Protein AF-V5G9P0-F1 (afdb_monomer_lite)

Foldseek 3Di:
DVALVVVLVVLLVVLVVPPPCSVVQCVDCVSRPDSVVSHVVCVVVCCVVPNPQPCQPSVVVVVVVVQVVVCVVLVANQKDKDFDDPVSRKMKMKGHHPQLLCCLAPPLQQQAEKEWEKDDQDDPQQKIKIWIWGADPVGIGGNIMMIISDLALVRLLVRVVRSCVRNDCSGNNRPQLGHQEYEYAPDPSNVVSCCVRRVNHHYHYD

pLDDT: mean 88.29, std 11.6, range [49.88, 98.19]

Organism: Anoplophora glabripennis (NCBI:txid217634)

Secondary structure (DSSP, 8-state):
--SHHHHHHHHHHHHHHH-S-HHHHHH-TTTS--HHHHHHHHHHHHHHHH----TTHHHHHHHHHHHHHHHHHHTS--EEEEEESTTS-EEEEEE--HHHHHHHHH-THHHHEEEEEE--S--TT--EEEEEEE--TTS-EEEEEEEES--SHHHHHHHHHHHHHHH-TTGGGG-TT--SEEEE-S-HHHHHHHHHH-TTSEEEE-

Sequence (206 aa):
GHTAGTALEMIKCNIQLTCDDYITALADRNRCPSYKYCYDLYMKEFKENYGPIKFDTDAKVFLENKLTLYNAKQKDQCAKMILMGKENDDYVIGICTPIMKRVHKYVEAASEIVFIDSSGTMDRDGSRIFVMLTHSECGALPLGLIITTSECVDAIKSGFNIIKELVGEPIFGGHEEGPAVFMTDDSQSEQKAIGDTWPGSKRMLC

Radius of gyration: 22.63 Å; chains: 1; bounding box: 47×36×62 Å

Structure (mmCIF, N/CA/C/O backbone):
data_AF-V5G9P0-F1
#
_entry.id   AF-V5G9P0-F1
#
loop_
_atom_site.group_PDB
_atom_site.id
_atom_site.type_symbol
_atom_site.label_atom_id
_atom_site.label_alt_id
_atom_site.label_comp_id
_atom_site.label_asym_id
_atom_site.label_entity_id
_atom_site.label_seq_id
_atom_site.pdbx_PDB_ins_code
_atom_site.Cartn_x
_atom_site.Cartn_y
_atom_site.Cartn_z
_atom_site.occupancy
_atom_site.B_iso_or_equiv
_atom_site.auth_seq_id
_atom_site.auth_comp_id
_atom_site.auth_asym_id
_atom_site.auth_atom_id
_atom_site.pdbx_PDB_model_num
ATOM 1 N N . GLY A 1 1 ? 12.380 -6.546 -25.570 1.00 49.88 1 GLY A N 1
ATOM 2 C CA . GLY A 1 1 ? 13.023 -7.382 -24.536 1.00 49.88 1 GLY A CA 1
ATOM 3 C C . GLY A 1 1 ? 13.372 -6.470 -23.394 1.00 49.88 1 GLY A C 1
ATOM 4 O O . GLY A 1 1 ? 13.748 -5.340 -23.670 1.00 49.88 1 GLY A O 1
ATOM 5 N N . HIS A 1 2 ? 13.203 -6.902 -22.149 1.00 67.38 2 HIS A N 1
ATOM 6 C CA . HIS A 1 2 ? 13.456 -6.048 -20.979 1.00 67.38 2 HIS A CA 1
ATOM 7 C C . HIS A 1 2 ? 14.956 -5.874 -20.674 1.00 67.38 2 HIS A C 1
ATOM 9 O O . HIS A 1 2 ? 15.326 -5.093 -19.808 1.00 67.38 2 HIS A O 1
ATOM 15 N N . THR A 1 3 ? 15.826 -6.585 -21.399 1.00 75.25 3 THR A N 1
ATOM 16 C CA . THR A 1 3 ? 17.290 -6.493 -21.327 1.00 75.25 3 THR A CA 1
ATOM 17 C C . THR A 1 3 ? 17.905 -6.648 -22.721 1.00 75.25 3 THR A C 1
ATOM 19 O O . THR A 1 3 ? 17.285 -7.222 -23.621 1.00 75.25 3 THR A O 1
ATOM 22 N N . ALA A 1 4 ? 19.155 -6.211 -22.902 1.00 82.25 4 ALA A N 1
ATOM 23 C CA . ALA A 1 4 ? 19.894 -6.413 -24.154 1.00 82.25 4 ALA A CA 1
ATOM 24 C C . ALA A 1 4 ? 20.009 -7.901 -24.549 1.00 82.25 4 ALA A C 1
ATOM 26 O O . ALA A 1 4 ? 19.909 -8.242 -25.726 1.00 82.25 4 ALA A O 1
ATOM 27 N N . GLY A 1 5 ? 20.156 -8.795 -23.562 1.00 83.75 5 GLY A N 1
ATOM 28 C CA . GLY A 1 5 ? 20.201 -10.243 -23.782 1.00 83.75 5 GLY A CA 1
ATOM 29 C C . GLY A 1 5 ? 18.867 -10.816 -24.262 1.00 83.75 5 GLY A C 1
ATOM 30 O O . GLY A 1 5 ? 18.830 -11.523 -25.262 1.00 83.75 5 GLY A O 1
ATOM 31 N N . THR A 1 6 ? 17.753 -10.452 -23.617 1.00 84.38 6 THR A N 1
ATOM 32 C CA . THR A 1 6 ? 16.416 -10.917 -24.043 1.00 84.38 6 THR A CA 1
ATOM 33 C C . THR A 1 6 ? 16.011 -10.357 -25.406 1.00 84.38 6 THR A C 1
ATOM 35 O O . THR A 1 6 ? 15.320 -11.027 -26.168 1.00 84.38 6 THR A O 1
ATOM 38 N N . ALA A 1 7 ? 16.447 -9.139 -25.742 1.00 83.88 7 ALA A N 1
ATOM 39 C CA . ALA A 1 7 ? 16.268 -8.580 -27.078 1.00 83.88 7 ALA A CA 1
ATOM 40 C C . ALA A 1 7 ? 17.044 -9.380 -28.137 1.00 83.88 7 ALA A C 1
ATOM 42 O O . ALA A 1 7 ? 16.476 -9.712 -29.175 1.00 83.88 7 ALA A O 1
ATOM 43 N N . LEU A 1 8 ? 18.302 -9.740 -27.857 1.00 89.12 8 LEU A N 1
ATOM 44 C CA . LEU A 1 8 ? 19.109 -10.565 -28.757 1.00 89.12 8 LEU A CA 1
ATOM 45 C C . LEU A 1 8 ? 18.506 -11.963 -28.950 1.00 89.12 8 LEU A C 1
ATOM 47 O O . LEU A 1 8 ? 18.424 -12.433 -30.080 1.00 89.12 8 LEU A O 1
ATOM 51 N N . GLU A 1 9 ? 18.047 -12.606 -27.877 1.00 88.94 9 GLU A N 1
ATOM 52 C CA . GLU A 1 9 ? 17.396 -13.918 -27.970 1.00 88.94 9 GLU A CA 1
ATOM 53 C C . GLU A 1 9 ? 16.104 -13.864 -28.792 1.00 88.94 9 GLU A C 1
ATOM 55 O O . GLU A 1 9 ? 15.893 -14.718 -29.645 1.00 88.94 9 GLU A O 1
ATOM 60 N N . MET A 1 10 ? 15.286 -12.815 -28.654 1.00 86.88 10 MET A N 1
ATOM 61 C CA . MET A 1 10 ? 14.118 -12.647 -29.530 1.00 86.88 10 MET A CA 1
ATOM 62 C C . MET A 1 10 ? 14.490 -12.491 -31.006 1.00 86.88 10 MET A C 1
ATOM 64 O O . MET A 1 10 ? 13.790 -13.025 -31.866 1.00 86.88 10 MET A O 1
ATOM 68 N N . ILE A 1 11 ? 15.586 -11.792 -31.316 1.00 87.31 11 ILE A N 1
ATOM 69 C CA . ILE A 1 11 ? 16.077 -11.680 -32.695 1.00 87.31 11 ILE A CA 1
ATOM 70 C C . ILE A 1 11 ? 16.510 -13.057 -33.213 1.00 87.31 11 ILE A C 1
ATOM 72 O O . ILE A 1 11 ? 16.111 -13.439 -34.311 1.00 87.31 11 ILE A O 1
ATOM 76 N N . LYS A 1 12 ? 17.245 -13.841 -32.415 1.00 89.44 12 LYS A N 1
ATOM 77 C CA . LYS A 1 12 ? 17.634 -15.212 -32.784 1.00 89.44 12 LYS A CA 1
ATOM 78 C C . LYS A 1 12 ? 16.424 -16.121 -33.002 1.00 89.44 12 LYS A C 1
ATOM 80 O O . LYS A 1 12 ? 16.395 -16.836 -34.000 1.00 89.44 12 LYS A O 1
ATOM 85 N N . CYS A 1 13 ? 15.419 -16.061 -32.127 1.00 88.94 13 CYS A N 1
ATOM 86 C CA .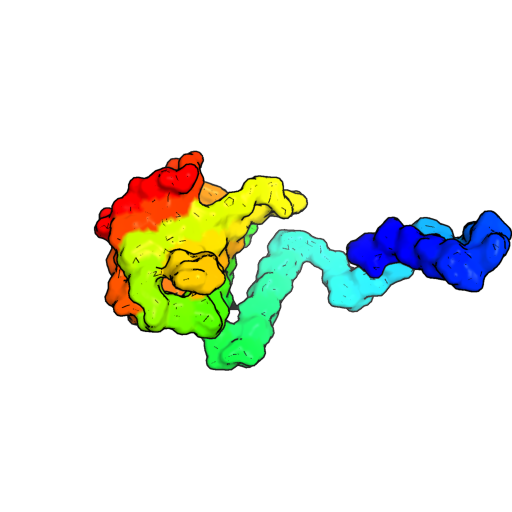 CYS A 1 13 ? 14.171 -16.809 -32.291 1.00 88.94 13 CYS A CA 1
ATOM 87 C C . CYS A 1 13 ? 13.450 -16.427 -33.591 1.00 88.94 13 CYS A C 1
ATOM 89 O O . CYS A 1 13 ? 13.006 -17.301 -34.327 1.00 88.94 13 CYS A O 1
ATOM 91 N N . ASN A 1 14 ? 13.380 -15.134 -33.922 1.00 88.94 14 ASN A N 1
ATOM 92 C CA . ASN A 1 14 ? 12.785 -14.684 -35.183 1.00 88.94 14 ASN A CA 1
ATOM 93 C C . ASN A 1 14 ? 13.565 -15.171 -36.409 1.00 88.94 14 ASN A C 1
ATOM 95 O O . ASN A 1 14 ? 12.952 -15.573 -37.396 1.00 88.94 14 ASN A O 1
ATOM 99 N N . ILE A 1 15 ? 14.899 -15.174 -36.360 1.00 89.31 15 ILE A N 1
ATOM 100 C CA . ILE A 1 15 ? 15.731 -15.707 -37.450 1.00 89.31 15 ILE A CA 1
ATOM 101 C C . ILE A 1 15 ? 15.464 -17.204 -37.639 1.00 89.31 15 ILE A C 1
ATOM 103 O O . ILE A 1 15 ? 15.309 -17.651 -38.770 1.00 89.31 15 ILE A O 1
ATOM 107 N N . GLN A 1 16 ? 15.338 -17.960 -36.546 1.00 89.38 16 GLN A N 1
ATOM 108 C CA . GLN A 1 16 ? 15.021 -19.389 -36.588 1.00 89.38 16 GLN A CA 1
ATOM 109 C C . GLN A 1 16 ? 13.648 -19.681 -37.209 1.00 89.38 16 GLN A C 1
ATOM 111 O O . GLN A 1 16 ? 13.480 -20.702 -37.866 1.00 89.38 16 GLN A O 1
ATOM 116 N N . LEU A 1 17 ? 12.669 -18.795 -37.014 1.00 88.81 17 LEU A N 1
ATOM 117 C CA . LEU A 1 17 ? 11.320 -18.952 -37.567 1.00 88.81 17 LEU A CA 1
ATOM 118 C C . LEU A 1 17 ? 11.204 -18.524 -39.036 1.00 88.81 17 LEU A C 1
ATOM 120 O O . LEU A 1 17 ? 10.264 -18.932 -39.710 1.00 88.81 17 LEU A O 1
ATOM 124 N N . THR A 1 18 ? 12.107 -17.667 -39.519 1.00 86.50 18 THR A N 1
ATOM 125 C CA . THR A 1 18 ? 11.966 -16.995 -40.825 1.00 86.50 18 THR A CA 1
ATOM 126 C C . THR A 1 18 ? 13.037 -17.369 -41.843 1.00 86.50 18 THR A C 1
ATOM 128 O O . THR A 1 18 ? 12.893 -17.025 -43.016 1.00 86.50 18 THR A O 1
ATOM 131 N N . CYS A 1 19 ? 14.112 -18.043 -41.431 1.00 84.19 19 CYS A N 1
ATOM 132 C CA . CYS A 1 19 ? 15.230 -18.370 -42.304 1.00 84.19 19 CYS A CA 1
ATOM 133 C C . CYS A 1 19 ? 15.612 -19.847 -42.180 1.00 84.19 19 CYS A C 1
ATOM 135 O O . CYS A 1 19 ? 15.944 -20.314 -41.093 1.00 84.19 19 CYS A O 1
ATOM 137 N N . ASP A 1 20 ? 15.619 -20.553 -43.313 1.00 80.00 20 ASP A N 1
ATOM 138 C CA . ASP A 1 20 ? 15.984 -21.974 -43.376 1.00 80.00 20 ASP A CA 1
ATOM 139 C C . ASP A 1 20 ? 17.474 -22.208 -43.066 1.00 80.00 20 ASP A C 1
ATOM 141 O O . ASP A 1 20 ? 17.840 -23.227 -42.482 1.00 80.00 20 ASP A O 1
ATOM 145 N N . ASP A 1 21 ? 18.343 -21.247 -43.406 1.00 85.62 21 ASP A N 1
ATOM 146 C CA . ASP A 1 21 ? 19.777 -21.291 -43.096 1.00 85.62 21 ASP A CA 1
ATOM 147 C C . ASP A 1 21 ? 20.110 -20.460 -41.849 1.00 85.62 21 ASP A C 1
ATOM 149 O O . ASP A 1 21 ? 20.691 -19.368 -41.893 1.00 85.62 21 ASP A O 1
ATOM 153 N N . TYR A 1 22 ? 19.695 -21.005 -40.708 1.00 85.25 22 TYR A N 1
ATOM 154 C CA . TYR A 1 22 ? 19.854 -20.388 -39.396 1.00 85.25 22 TYR A CA 1
ATOM 155 C C . TYR A 1 22 ? 21.316 -20.061 -39.058 1.00 85.25 22 TYR A C 1
ATOM 157 O O . TYR A 1 22 ? 21.615 -18.976 -38.560 1.00 85.25 22 TYR A O 1
ATOM 165 N N . ILE A 1 23 ? 22.245 -20.977 -39.348 1.00 85.88 23 ILE A N 1
ATOM 166 C CA . ILE A 1 23 ? 23.651 -20.842 -38.947 1.00 85.88 23 ILE A CA 1
ATOM 167 C C . ILE A 1 23 ? 24.329 -19.706 -39.714 1.00 85.88 23 ILE A C 1
ATOM 169 O O . ILE A 1 23 ? 25.018 -18.882 -39.106 1.00 85.88 23 ILE A O 1
ATOM 173 N N . THR A 1 24 ? 24.091 -19.604 -41.021 1.00 86.62 24 THR A N 1
ATOM 174 C CA . THR A 1 24 ? 24.639 -18.502 -41.821 1.00 86.62 24 THR A CA 1
ATOM 175 C C . THR A 1 24 ? 24.005 -17.166 -41.431 1.00 86.62 24 THR A C 1
ATOM 177 O O . THR A 1 24 ? 24.702 -16.156 -41.321 1.00 86.62 24 THR A O 1
ATOM 180 N N . ALA A 1 25 ? 22.699 -17.148 -41.142 1.00 85.19 25 ALA A N 1
ATOM 181 C CA . ALA A 1 25 ? 21.994 -15.942 -40.713 1.00 85.19 25 ALA A CA 1
ATOM 182 C C . ALA A 1 25 ? 22.444 -15.424 -39.331 1.00 85.19 25 ALA A C 1
ATOM 184 O O . ALA A 1 25 ? 22.424 -14.214 -39.107 1.00 85.19 25 ALA A O 1
ATOM 185 N N . LEU A 1 26 ? 22.898 -16.301 -38.426 1.00 87.38 26 LEU A N 1
ATOM 186 C CA . LEU A 1 26 ? 23.515 -15.899 -37.155 1.00 87.38 26 LEU A CA 1
ATOM 187 C C . LEU A 1 26 ? 24.900 -15.260 -37.329 1.00 87.38 26 LEU A C 1
ATOM 189 O O . LEU A 1 26 ? 25.288 -14.411 -36.525 1.00 87.38 26 LEU A O 1
ATOM 193 N N . ALA A 1 27 ? 25.662 -15.676 -38.343 1.00 85.62 27 ALA A N 1
ATOM 194 C CA . ALA A 1 27 ? 26.994 -15.136 -38.614 1.00 85.62 27 ALA A CA 1
ATOM 195 C C . ALA A 1 27 ? 26.945 -13.753 -39.293 1.00 85.62 27 ALA A C 1
ATOM 197 O O . ALA A 1 27 ? 27.892 -12.969 -39.176 1.00 85.62 27 ALA A O 1
ATOM 198 N N . ASP A 1 28 ? 25.842 -13.437 -39.974 1.00 87.88 28 ASP A N 1
ATOM 199 C CA . ASP A 1 28 ? 25.615 -12.141 -40.606 1.00 87.88 28 ASP A CA 1
ATOM 200 C C . ASP A 1 28 ? 25.189 -11.082 -39.579 1.00 87.88 28 ASP A C 1
ATOM 202 O O . ASP A 1 28 ? 24.070 -11.087 -39.065 1.00 87.88 28 ASP A O 1
ATOM 206 N N . ARG A 1 29 ? 26.068 -10.106 -39.326 1.00 84.50 29 ARG A N 1
ATOM 207 C CA . ARG A 1 29 ? 25.806 -9.020 -38.368 1.00 84.50 29 ARG A CA 1
ATOM 208 C C . ARG A 1 29 ? 24.709 -8.049 -38.786 1.00 84.50 29 ARG A C 1
ATOM 210 O O . ARG A 1 29 ? 24.215 -7.323 -37.925 1.00 84.50 29 ARG A O 1
ATOM 217 N N . ASN A 1 30 ? 24.341 -8.016 -40.063 1.00 85.19 30 ASN A N 1
ATOM 218 C CA . ASN A 1 30 ? 23.208 -7.225 -40.531 1.00 85.19 30 ASN A CA 1
ATOM 219 C C . ASN A 1 30 ? 21.869 -7.874 -40.134 1.00 85.19 30 ASN A C 1
ATOM 221 O O . ASN A 1 30 ? 20.866 -7.184 -39.976 1.00 85.19 30 ASN A O 1
ATOM 225 N N . ARG A 1 31 ? 21.859 -9.201 -39.943 1.00 83.31 31 ARG A N 1
ATOM 226 C CA . ARG A 1 31 ? 20.681 -9.988 -39.550 1.00 83.31 31 ARG A CA 1
ATOM 227 C C . ARG A 1 31 ? 20.651 -10.283 -38.054 1.00 83.31 31 ARG A C 1
ATOM 229 O O . ARG A 1 31 ? 19.636 -10.044 -37.407 1.00 83.31 31 ARG A O 1
ATOM 236 N N . CYS A 1 32 ? 21.762 -10.759 -37.498 1.00 88.94 32 CYS A N 1
ATOM 237 C CA . CYS A 1 32 ? 21.936 -11.005 -36.073 1.00 88.94 32 CYS A CA 1
ATOM 238 C C . CYS A 1 32 ? 22.973 -10.024 -35.494 1.00 88.94 32 CYS A C 1
ATOM 240 O O . CYS A 1 32 ? 24.181 -10.273 -35.578 1.00 88.94 32 CYS A O 1
ATOM 242 N N . PRO A 1 33 ? 22.547 -8.903 -34.884 1.00 89.94 33 PRO A N 1
ATOM 243 C CA . PRO A 1 33 ? 23.472 -7.971 -34.257 1.00 89.94 33 PRO A CA 1
ATOM 244 C C . PRO A 1 33 ? 24.268 -8.649 -33.136 1.00 89.94 33 PRO A C 1
ATOM 246 O O . PRO A 1 33 ? 23.829 -9.609 -32.502 1.00 89.94 33 PRO A O 1
ATOM 249 N N . SER A 1 34 ? 25.465 -8.128 -32.861 1.00 89.44 34 SER A N 1
ATOM 250 C CA . SER A 1 34 ? 26.259 -8.623 -31.737 1.00 89.44 34 SER A CA 1
ATOM 251 C C . SER A 1 34 ? 25.629 -8.211 -30.406 1.00 89.44 34 SER A C 1
ATOM 253 O O . SER A 1 34 ? 24.975 -7.171 -30.309 1.00 89.44 34 SER A O 1
ATOM 255 N N . TYR A 1 35 ? 25.905 -8.971 -29.343 1.00 87.94 35 TYR A N 1
ATOM 256 C CA . TYR A 1 35 ? 25.478 -8.594 -27.994 1.00 87.94 35 TYR A CA 1
ATOM 257 C C . TYR A 1 35 ? 25.919 -7.174 -27.622 1.00 87.94 35 TYR A C 1
ATOM 259 O O . TYR A 1 35 ? 25.132 -6.408 -27.077 1.00 87.94 35 TYR A O 1
ATOM 267 N N . LYS A 1 36 ? 27.155 -6.797 -27.980 1.00 89.12 36 LYS A N 1
ATOM 268 C CA . LYS A 1 36 ? 27.677 -5.449 -27.741 1.00 89.12 36 LYS A CA 1
ATOM 269 C C . LYS A 1 36 ? 26.838 -4.379 -28.439 1.00 89.12 36 LYS A C 1
ATOM 271 O O . LYS A 1 36 ? 26.537 -3.371 -27.820 1.00 89.12 36 LYS A O 1
ATOM 276 N N . TYR A 1 37 ? 26.423 -4.611 -29.684 1.00 88.62 37 TYR A N 1
ATOM 277 C CA . TYR A 1 37 ? 25.558 -3.677 -30.405 1.00 88.62 37 TYR A CA 1
ATOM 278 C C . TYR A 1 37 ? 24.195 -3.526 -29.717 1.00 88.62 37 TYR A C 1
ATOM 280 O O . TYR A 1 37 ? 23.762 -2.406 -29.456 1.00 88.62 37 TYR A O 1
ATOM 288 N N . CYS A 1 38 ? 23.554 -4.641 -29.349 1.00 86.88 38 CYS A N 1
ATOM 289 C CA . CYS A 1 38 ? 22.292 -4.618 -28.604 1.00 86.88 38 CYS A CA 1
ATOM 290 C C . CYS A 1 38 ? 22.434 -3.914 -27.249 1.00 86.88 38 CYS A C 1
ATOM 292 O O . CYS A 1 38 ? 21.543 -3.171 -26.848 1.00 86.88 38 CYS A O 1
ATOM 294 N N . TYR A 1 39 ? 23.547 -4.132 -26.548 1.00 86.69 39 TYR A N 1
ATOM 295 C CA . TYR A 1 39 ? 23.847 -3.494 -25.270 1.00 86.69 39 TYR A CA 1
ATOM 296 C C . TYR A 1 39 ? 24.080 -1.989 -25.415 1.00 86.69 39 TYR A C 1
ATOM 298 O O . TYR A 1 39 ? 23.499 -1.211 -24.665 1.00 86.69 39 TYR A O 1
ATOM 306 N N . ASP A 1 40 ? 24.892 -1.575 -26.386 1.00 88.56 40 ASP A N 1
ATOM 307 C CA . ASP A 1 40 ? 25.212 -0.168 -26.624 1.00 88.56 40 ASP A CA 1
ATOM 308 C C . ASP A 1 40 ? 23.947 0.600 -27.061 1.00 88.56 40 ASP A C 1
ATOM 310 O O . ASP A 1 40 ? 23.697 1.698 -26.562 1.00 88.56 40 ASP A O 1
ATOM 314 N N . LEU A 1 41 ? 23.097 -0.003 -27.905 1.00 85.75 41 LEU A N 1
ATOM 315 C CA . LEU A 1 41 ? 21.798 0.558 -28.293 1.00 85.75 41 LEU A CA 1
ATOM 316 C C . LEU A 1 41 ? 20.828 0.628 -27.109 1.00 85.75 41 LEU A C 1
ATOM 318 O O . LEU A 1 41 ? 20.232 1.675 -26.876 1.00 85.75 41 LEU A O 1
ATOM 322 N N . TYR A 1 42 ? 20.713 -0.450 -26.327 1.00 82.00 42 TYR A N 1
ATOM 323 C CA . TYR A 1 42 ? 19.903 -0.468 -25.108 1.00 82.00 42 TYR A CA 1
ATOM 324 C C . TYR A 1 42 ? 20.341 0.635 -24.145 1.00 82.00 42 TYR A C 1
ATOM 326 O O . TYR A 1 42 ? 19.505 1.371 -23.645 1.00 82.00 42 TYR A O 1
ATOM 334 N N . MET A 1 43 ? 21.645 0.797 -23.914 1.00 80.38 43 MET A N 1
ATOM 335 C CA . MET A 1 43 ? 22.172 1.831 -23.023 1.00 80.38 43 MET A CA 1
ATOM 336 C C . MET A 1 43 ? 21.980 3.240 -23.579 1.00 80.38 43 MET A C 1
ATOM 338 O O . MET A 1 43 ? 21.783 4.165 -22.794 1.00 80.38 43 MET A O 1
ATOM 342 N N . LYS A 1 44 ? 22.032 3.421 -24.902 1.00 84.19 44 LYS A N 1
ATOM 343 C CA . LYS A 1 44 ? 21.722 4.697 -25.550 1.00 84.19 44 LYS A CA 1
ATOM 344 C C . LYS A 1 44 ? 20.253 5.072 -25.331 1.00 84.19 44 LYS A C 1
ATOM 346 O O . LYS A 1 44 ? 19.990 6.108 -24.734 1.00 84.19 44 LYS A O 1
ATOM 351 N N . GLU A 1 45 ? 19.328 4.195 -25.716 1.00 80.31 45 GLU A N 1
ATOM 352 C CA . GLU A 1 45 ? 17.880 4.387 -25.543 1.00 80.31 45 GLU A CA 1
ATOM 353 C C . GLU A 1 45 ? 17.493 4.532 -24.067 1.00 80.31 45 GLU A C 1
ATOM 355 O O . GLU A 1 45 ? 16.675 5.372 -23.699 1.00 80.31 45 GLU A O 1
ATOM 360 N N . PHE A 1 46 ? 18.102 3.735 -23.187 1.00 72.06 46 PHE A N 1
ATOM 361 C CA . PHE A 1 46 ? 17.874 3.812 -21.749 1.00 72.06 46 PHE A CA 1
ATOM 362 C C . PHE A 1 46 ? 18.345 5.156 -21.186 1.00 72.06 46 PHE A C 1
ATOM 364 O O . PHE A 1 46 ? 17.620 5.785 -20.424 1.00 72.06 46 PHE A O 1
ATOM 371 N N . LYS A 1 47 ? 19.524 5.649 -21.586 1.00 69.00 47 LYS A N 1
ATOM 372 C CA . LYS A 1 47 ? 20.007 6.977 -21.177 1.00 69.00 47 LYS A CA 1
ATOM 373 C C . LYS A 1 47 ? 19.156 8.113 -21.740 1.00 69.00 47 LYS A C 1
ATOM 375 O O . LYS A 1 47 ? 18.955 9.090 -21.032 1.00 69.00 47 LYS A O 1
ATOM 380 N N . GLU A 1 48 ? 18.671 8.001 -22.972 1.00 72.06 48 GLU A N 1
ATOM 381 C CA . GLU A 1 48 ? 17.815 9.021 -23.593 1.00 72.06 48 GLU A CA 1
ATOM 382 C C . GLU A 1 48 ? 16.436 9.097 -22.920 1.00 72.06 48 GLU A C 1
ATOM 384 O O . GLU A 1 48 ? 15.939 10.193 -22.675 1.00 72.06 48 GLU A O 1
ATOM 389 N N . ASN A 1 49 ? 15.849 7.952 -22.556 1.00 67.31 49 ASN A N 1
ATOM 390 C CA . ASN A 1 49 ? 14.505 7.894 -21.970 1.00 67.31 49 ASN A CA 1
ATOM 391 C C . ASN A 1 49 ? 14.476 7.985 -20.432 1.00 67.31 49 ASN A C 1
ATOM 393 O O . ASN A 1 49 ? 13.479 8.437 -19.870 1.00 67.31 49 ASN A O 1
ATOM 397 N N . TYR A 1 50 ? 15.535 7.544 -19.746 1.00 61.25 50 TYR A N 1
ATOM 398 C CA . TYR A 1 50 ? 15.577 7.434 -18.279 1.00 61.25 50 TYR A CA 1
ATOM 399 C C . TYR A 1 50 ? 16.763 8.166 -17.628 1.00 61.25 50 TYR A C 1
ATOM 401 O O . TYR A 1 50 ? 16.717 8.422 -16.427 1.00 61.25 50 TYR A O 1
ATOM 409 N N . GLY A 1 51 ? 17.801 8.546 -18.386 1.00 58.97 51 GLY A N 1
ATOM 410 C CA . GLY A 1 51 ? 19.011 9.186 -17.855 1.00 58.97 51 GLY A CA 1
ATOM 411 C C . GLY A 1 51 ? 19.825 8.294 -16.897 1.00 58.97 51 GLY A C 1
ATOM 412 O O . GLY A 1 51 ? 19.417 7.184 -16.550 1.00 58.97 51 GLY A O 1
ATOM 413 N N . PRO A 1 52 ? 21.019 8.732 -16.457 1.00 53.81 52 PRO A N 1
ATOM 414 C CA . PRO A 1 52 ? 21.662 8.149 -15.289 1.00 53.81 52 PRO A CA 1
ATOM 415 C C . PRO A 1 52 ? 20.878 8.588 -14.047 1.00 53.81 52 PRO A C 1
ATOM 417 O O . PRO A 1 52 ? 21.117 9.671 -13.525 1.00 53.81 52 PRO A O 1
ATOM 420 N N . ILE A 1 53 ? 19.934 7.771 -13.582 1.00 50.97 53 ILE A N 1
ATOM 421 C CA . ILE A 1 53 ? 19.282 8.006 -12.289 1.00 50.97 53 ILE A CA 1
ATOM 422 C C . ILE A 1 53 ? 20.377 7.906 -11.219 1.00 50.97 53 ILE A C 1
ATOM 424 O O . ILE A 1 53 ? 20.914 6.817 -10.991 1.00 50.97 53 ILE A O 1
ATOM 428 N N . LYS A 1 54 ? 20.755 9.018 -10.574 1.00 50.09 54 LYS A N 1
ATOM 429 C CA . LYS A 1 54 ? 21.482 8.922 -9.303 1.00 50.09 54 LYS A CA 1
ATOM 430 C C . LYS A 1 54 ? 20.461 8.469 -8.268 1.00 50.09 54 LYS A C 1
ATOM 432 O O . LYS A 1 54 ? 19.552 9.213 -7.916 1.00 50.09 54 LYS A O 1
ATOM 437 N N . PHE A 1 55 ? 20.593 7.217 -7.847 1.00 50.31 55 PHE A N 1
ATOM 438 C CA . PHE A 1 55 ? 19.556 6.485 -7.121 1.00 50.31 55 PHE A CA 1
ATOM 439 C C . PHE A 1 55 ? 19.128 7.089 -5.771 1.00 50.31 55 PHE A C 1
ATOM 441 O O . PHE A 1 55 ? 18.066 6.716 -5.299 1.00 50.31 55 PHE A O 1
ATOM 448 N N . ASP A 1 56 ? 19.854 8.049 -5.186 1.00 56.75 56 ASP A N 1
ATOM 449 C CA . ASP A 1 56 ? 19.433 8.656 -3.912 1.00 56.75 56 ASP A CA 1
ATOM 450 C C . ASP A 1 56 ? 18.436 9.809 -4.072 1.00 56.75 56 ASP A C 1
ATOM 452 O O . ASP A 1 56 ? 17.285 9.721 -3.646 1.00 56.75 56 ASP A O 1
ATOM 456 N N . THR A 1 57 ? 18.853 10.923 -4.674 1.00 61.16 57 THR A N 1
ATOM 457 C CA . THR A 1 57 ? 18.008 12.128 -4.735 1.00 61.16 57 THR A CA 1
ATOM 458 C C . THR A 1 57 ? 17.091 12.120 -5.957 1.00 61.16 57 THR A C 1
ATOM 460 O O . THR A 1 57 ? 15.926 12.504 -5.858 1.00 61.16 57 THR A O 1
ATOM 463 N N . ASP A 1 58 ? 17.575 11.623 -7.100 1.00 69.38 58 ASP A N 1
ATOM 464 C CA . ASP A 1 58 ? 16.810 11.660 -8.350 1.00 69.38 58 ASP A CA 1
ATOM 465 C C . ASP A 1 58 ? 15.690 10.610 -8.358 1.00 69.38 58 ASP A C 1
ATOM 467 O O . ASP A 1 58 ? 14.636 10.842 -8.950 1.00 69.38 58 ASP A O 1
ATOM 471 N N . ALA A 1 59 ? 15.873 9.475 -7.670 1.00 74.75 59 ALA A N 1
ATOM 472 C CA . ALA A 1 59 ? 14.855 8.427 -7.594 1.00 74.75 59 ALA A CA 1
ATOM 473 C C . ALA A 1 59 ? 13.636 8.855 -6.763 1.00 74.75 59 ALA A C 1
ATOM 475 O O . ALA A 1 59 ? 12.504 8.647 -7.197 1.00 74.75 59 ALA A O 1
ATOM 476 N N . LYS A 1 60 ? 13.842 9.511 -5.612 1.00 79.44 60 LYS A N 1
ATOM 477 C CA . LYS A 1 60 ? 12.745 10.015 -4.763 1.00 79.44 60 LYS A CA 1
ATOM 478 C C . LYS A 1 60 ? 11.924 11.070 -5.504 1.00 79.44 60 LYS A C 1
ATOM 480 O O . LYS A 1 60 ? 10.708 10.935 -5.615 1.00 79.44 60 LYS A O 1
ATOM 485 N N . VAL A 1 61 ? 12.594 12.047 -6.121 1.00 83.81 61 VAL A N 1
ATOM 486 C CA . VAL A 1 61 ? 11.944 13.075 -6.955 1.00 83.81 61 VAL A CA 1
ATOM 487 C C . VAL A 1 61 ? 11.209 12.441 -8.139 1.00 83.81 61 VAL A C 1
ATOM 489 O O . VAL A 1 61 ? 10.097 12.842 -8.489 1.00 83.81 61 VAL A O 1
ATOM 492 N N . PHE A 1 62 ? 11.793 11.418 -8.766 1.00 84.88 62 PHE A N 1
ATOM 493 C CA . PHE A 1 62 ? 11.129 10.667 -9.826 1.00 84.88 62 PHE A CA 1
ATOM 494 C C . PHE A 1 62 ? 9.850 9.977 -9.331 1.00 84.88 62 PHE A C 1
ATOM 496 O O . PHE A 1 62 ? 8.814 10.080 -9.994 1.00 84.88 62 PHE A O 1
ATOM 503 N N . LEU A 1 63 ? 9.893 9.315 -8.172 1.00 88.75 63 LEU A N 1
ATOM 504 C CA . LEU A 1 63 ? 8.731 8.663 -7.567 1.00 88.75 63 LEU A CA 1
ATOM 505 C C . LEU A 1 63 ? 7.639 9.681 -7.217 1.00 88.75 63 LEU A C 1
ATOM 507 O O . LEU A 1 63 ? 6.491 9.483 -7.614 1.00 88.75 63 LEU A O 1
ATOM 511 N N . GLU A 1 64 ? 7.976 10.809 -6.591 1.00 90.00 64 GLU A N 1
ATOM 512 C CA . GLU A 1 64 ? 7.022 11.896 -6.302 1.00 90.00 64 GLU A CA 1
ATOM 513 C C . GLU A 1 64 ? 6.331 12.406 -7.568 1.00 90.00 64 GLU A C 1
ATOM 515 O O . GLU A 1 64 ? 5.101 12.541 -7.616 1.00 90.00 64 GLU A O 1
ATOM 520 N N . ASN A 1 65 ? 7.104 12.626 -8.633 1.00 91.12 65 A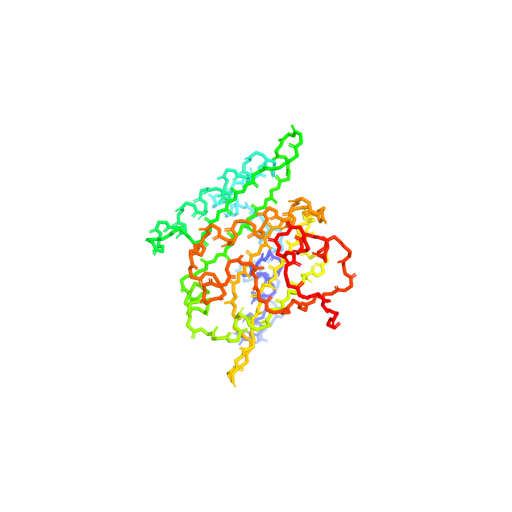SN A N 1
ATOM 521 C CA . ASN A 1 65 ? 6.568 13.041 -9.925 1.00 91.12 65 ASN A CA 1
ATOM 522 C C . ASN A 1 65 ? 5.622 11.982 -10.508 1.00 91.12 65 ASN A C 1
ATOM 524 O O . ASN A 1 65 ? 4.550 12.319 -11.018 1.00 91.12 65 ASN A O 1
ATOM 528 N N . LYS A 1 66 ? 5.967 10.693 -10.410 1.00 92.50 66 LYS A N 1
ATOM 529 C CA . LYS A 1 66 ? 5.095 9.600 -10.870 1.00 92.50 66 LYS A CA 1
ATOM 530 C C . LYS A 1 66 ? 3.798 9.520 -10.076 1.00 92.50 66 LYS A C 1
ATOM 532 O O . LYS A 1 66 ? 2.743 9.361 -10.692 1.00 92.50 66 LYS A O 1
ATOM 537 N N . LEU A 1 67 ? 3.852 9.672 -8.757 1.00 94.56 67 LEU A N 1
ATOM 538 C CA . LEU A 1 67 ? 2.668 9.678 -7.895 1.00 94.56 67 LEU A CA 1
ATOM 539 C C . LEU A 1 67 ? 1.759 10.867 -8.214 1.00 94.56 67 LEU A C 1
ATOM 541 O O . LEU A 1 67 ? 0.548 10.698 -8.350 1.00 94.56 67 LEU A O 1
ATOM 545 N N . THR A 1 68 ? 2.345 12.043 -8.436 1.00 95.12 68 THR A N 1
ATOM 546 C CA . THR A 1 68 ? 1.613 13.253 -8.836 1.00 95.12 68 THR A CA 1
ATOM 547 C C . THR A 1 68 ? 0.890 13.052 -10.166 1.00 95.12 68 THR A C 1
ATOM 549 O O . THR A 1 68 ? -0.313 13.301 -10.269 1.00 95.12 68 THR A O 1
ATOM 552 N N . LEU A 1 69 ? 1.591 12.532 -11.179 1.00 94.94 69 LEU A N 1
ATOM 553 C CA . LEU A 1 69 ? 1.002 12.225 -12.486 1.00 94.94 69 LEU A CA 1
ATOM 554 C C . LEU A 1 69 ? -0.098 11.162 -12.386 1.00 94.94 69 LEU A C 1
ATOM 556 O O . LEU A 1 69 ? -1.127 11.269 -13.056 1.00 94.94 69 LEU A O 1
ATOM 560 N N . TYR A 1 70 ? 0.106 10.139 -11.556 1.00 95.62 70 TYR A N 1
ATOM 561 C CA . TYR A 1 70 ? -0.878 9.088 -11.335 1.00 95.62 70 TYR A CA 1
ATOM 562 C C . TYR A 1 70 ? -2.153 9.635 -10.687 1.00 95.62 70 TYR A C 1
ATOM 564 O O . TYR A 1 70 ? -3.238 9.430 -11.231 1.00 95.62 70 TYR A O 1
ATOM 572 N N . ASN A 1 71 ? -2.035 10.393 -9.595 1.00 96.94 71 ASN A N 1
ATOM 573 C CA . ASN A 1 71 ? -3.176 11.018 -8.922 1.00 96.94 71 ASN A CA 1
ATOM 574 C C . ASN A 1 71 ? -3.929 11.976 -9.857 1.00 96.94 71 ASN A C 1
ATOM 576 O O . ASN A 1 71 ? -5.155 11.920 -9.951 1.00 96.94 71 ASN A O 1
ATOM 580 N N . ALA A 1 72 ? -3.205 12.791 -10.634 1.00 96.50 72 ALA A N 1
ATOM 581 C CA . ALA A 1 72 ? -3.809 13.675 -11.630 1.00 96.50 72 ALA A CA 1
ATOM 582 C C . ALA A 1 72 ? -4.599 12.893 -12.695 1.00 96.50 72 ALA A C 1
ATOM 584 O O . ALA A 1 72 ? -5.712 13.283 -13.055 1.00 96.50 72 ALA A O 1
ATOM 585 N N . LYS A 1 73 ? -4.064 11.757 -13.164 1.00 95.62 73 LYS A N 1
ATOM 586 C CA . LYS A 1 73 ? -4.752 10.871 -14.114 1.00 95.62 73 LYS A CA 1
ATOM 587 C C . LYS A 1 73 ? -6.022 10.257 -13.518 1.00 95.62 73 LYS A C 1
ATOM 589 O O . LYS A 1 73 ? -7.020 10.154 -14.228 1.00 95.62 73 LYS A O 1
ATOM 594 N N . GLN A 1 74 ? -5.989 9.856 -12.247 1.00 93.75 74 GLN A N 1
ATOM 595 C CA . GLN A 1 74 ? -7.155 9.290 -11.557 1.00 93.75 74 GLN A CA 1
ATOM 596 C C . GLN A 1 74 ? -8.186 10.350 -11.143 1.00 93.75 74 GLN A C 1
ATOM 598 O O . GLN A 1 74 ? -9.326 9.992 -10.859 1.00 93.75 74 GLN A O 1
ATOM 603 N N . LYS A 1 75 ? -7.811 11.640 -11.140 1.00 94.69 75 LYS A N 1
ATOM 604 C CA . LYS A 1 75 ? -8.610 12.755 -10.594 1.00 94.69 75 LYS A CA 1
ATOM 605 C C . LYS A 1 75 ? -9.002 12.535 -9.127 1.00 94.69 75 LYS A C 1
ATOM 607 O O . LYS A 1 75 ? -10.056 12.984 -8.690 1.00 94.69 75 LYS A O 1
ATOM 612 N N . ASP A 1 76 ? -8.150 11.825 -8.397 1.00 94.00 76 ASP A N 1
ATOM 613 C CA . ASP A 1 76 ? -8.328 11.452 -6.999 1.00 94.00 76 ASP A CA 1
ATOM 614 C C . ASP A 1 76 ? -6.947 11.186 -6.379 1.00 94.00 76 ASP A C 1
ATOM 616 O O . ASP A 1 76 ? -6.000 10.803 -7.076 1.00 94.00 76 ASP A O 1
ATOM 620 N N . GLN A 1 77 ? -6.820 11.370 -5.070 1.00 95.50 77 GLN A N 1
ATOM 621 C CA . GLN A 1 77 ? -5.614 11.018 -4.334 1.00 95.50 77 GLN A CA 1
ATOM 622 C C . GLN A 1 77 ? -5.624 9.506 -4.091 1.00 95.50 77 GLN A C 1
ATOM 624 O O . GLN A 1 77 ? -6.262 9.005 -3.168 1.00 95.50 77 GLN A O 1
ATOM 629 N N . CYS A 1 78 ? -4.960 8.763 -4.975 1.00 96.81 78 CYS A N 1
ATOM 630 C CA . CYS A 1 78 ? -4.910 7.300 -4.947 1.00 96.81 78 CYS A CA 1
ATOM 631 C C . CYS A 1 78 ? -3.557 6.759 -4.489 1.00 96.81 78 CYS A C 1
ATOM 633 O O . CYS A 1 78 ? -3.419 5.559 -4.273 1.00 96.81 78 CYS A O 1
ATOM 635 N N . ALA A 1 79 ? -2.542 7.608 -4.398 1.00 97.50 79 ALA A N 1
ATOM 636 C CA . ALA A 1 79 ? -1.232 7.223 -3.920 1.00 97.50 79 ALA A CA 1
ATOM 637 C C . ALA A 1 79 ? -0.563 8.386 -3.188 1.00 97.50 79 ALA A C 1
ATOM 639 O O . ALA A 1 79 ? -0.749 9.552 -3.549 1.00 97.50 79 ALA A O 1
ATOM 640 N N . LYS A 1 80 ? 0.220 8.078 -2.160 1.00 97.12 80 LYS A N 1
ATOM 641 C CA . LYS A 1 80 ? 0.956 9.063 -1.364 1.00 97.12 80 LYS A CA 1
ATOM 642 C C . LYS A 1 80 ? 2.263 8.446 -0.893 1.00 97.12 80 LYS A C 1
ATOM 644 O O . LYS A 1 80 ? 2.302 7.257 -0.594 1.00 97.12 80 LYS A O 1
ATOM 649 N N . MET A 1 81 ? 3.307 9.263 -0.823 1.00 95.19 81 MET A N 1
ATOM 650 C CA . MET A 1 81 ? 4.602 8.882 -0.271 1.00 95.19 81 MET A CA 1
ATOM 651 C C . MET A 1 81 ? 4.933 9.745 0.938 1.00 95.19 81 MET A C 1
ATOM 653 O O . MET A 1 81 ? 4.586 10.927 0.975 1.00 95.19 81 MET A O 1
ATOM 657 N N . ILE A 1 82 ? 5.609 9.144 1.908 1.00 93.75 82 ILE A N 1
ATOM 658 C CA . ILE A 1 82 ? 6.216 9.815 3.052 1.00 93.75 82 ILE A CA 1
ATOM 659 C C . ILE A 1 82 ? 7.677 9.377 3.112 1.00 93.75 82 ILE A C 1
ATOM 661 O O . ILE A 1 82 ? 7.981 8.201 2.921 1.00 93.75 82 ILE A O 1
ATOM 665 N N . LEU A 1 83 ? 8.569 10.331 3.363 1.00 90.88 83 LEU A N 1
ATOM 666 C CA . LEU A 1 83 ? 9.987 10.073 3.592 1.00 90.88 83 LEU A CA 1
ATOM 667 C C . LEU A 1 83 ? 10.256 9.903 5.090 1.00 90.88 83 LEU A C 1
ATOM 669 O O . LEU A 1 83 ? 9.599 10.535 5.920 1.00 90.88 83 LEU A O 1
ATOM 673 N N . MET A 1 84 ? 11.201 9.034 5.428 1.00 84.50 84 MET A N 1
ATOM 674 C CA . MET A 1 84 ? 11.486 8.568 6.782 1.00 84.50 84 MET A CA 1
ATOM 675 C C . MET A 1 84 ? 12.999 8.467 7.034 1.00 84.50 84 MET A C 1
ATOM 677 O O . MET A 1 84 ? 13.811 8.417 6.112 1.00 84.50 84 MET A O 1
ATOM 681 N N . GLY A 1 85 ? 13.386 8.394 8.310 1.00 77.81 85 GLY A N 1
ATOM 682 C CA . GLY A 1 85 ? 14.788 8.279 8.726 1.00 77.81 85 GLY A CA 1
ATOM 683 C C . GLY A 1 85 ? 15.488 9.631 8.903 1.00 77.81 85 GLY A C 1
ATOM 684 O O . GLY A 1 85 ? 14.925 10.689 8.637 1.00 77.81 85 GLY A O 1
ATOM 685 N N . LYS A 1 86 ? 16.730 9.608 9.408 1.00 69.69 86 LYS A N 1
ATOM 686 C CA . LYS A 1 86 ? 17.474 10.831 9.780 1.00 69.69 86 LYS A CA 1
ATOM 687 C C . LYS A 1 86 ? 17.809 11.734 8.588 1.00 69.69 86 LYS A C 1
ATOM 689 O O . LYS A 1 86 ? 17.932 12.939 8.778 1.00 69.69 86 LYS A O 1
ATOM 694 N N . GLU A 1 87 ? 17.923 11.156 7.394 1.00 72.12 87 GLU A N 1
ATOM 695 C CA . GLU A 1 87 ? 18.250 11.863 6.147 1.00 72.12 87 GLU A CA 1
ATOM 696 C C . GLU A 1 87 ? 17.164 11.695 5.069 1.00 72.12 87 GLU A C 1
ATOM 698 O O . GLU A 1 87 ? 17.393 12.001 3.903 1.00 72.12 87 GLU A O 1
ATOM 703 N N . ASN A 1 88 ? 15.952 11.258 5.448 1.00 71.69 88 ASN A N 1
ATOM 704 C CA . ASN A 1 88 ? 14.874 10.939 4.501 1.00 71.69 88 ASN A CA 1
ATOM 705 C C . ASN A 1 88 ? 15.265 9.850 3.483 1.00 71.69 88 ASN A C 1
ATOM 707 O O . ASN A 1 88 ? 14.814 9.881 2.337 1.00 71.69 88 ASN A O 1
ATOM 711 N N . ASP A 1 89 ? 16.141 8.927 3.883 1.00 79.12 89 ASP A N 1
ATOM 712 C CA . ASP A 1 89 ? 16.632 7.822 3.052 1.00 79.12 89 ASP A CA 1
ATOM 713 C C . ASP A 1 89 ? 15.616 6.715 2.869 1.00 79.12 89 ASP A C 1
ATOM 715 O O . ASP A 1 89 ? 15.514 6.153 1.779 1.00 79.12 89 ASP A O 1
ATOM 719 N N . ASP A 1 90 ? 14.805 6.489 3.895 1.00 85.31 90 ASP A N 1
ATOM 720 C CA . ASP A 1 90 ? 13.704 5.559 3.808 1.00 85.31 90 ASP A CA 1
ATOM 721 C C . ASP A 1 90 ? 12.463 6.239 3.253 1.00 85.31 90 ASP A C 1
ATOM 723 O O . ASP A 1 90 ? 12.236 7.440 3.431 1.00 85.31 90 ASP A O 1
ATOM 727 N N . TYR A 1 91 ? 11.612 5.457 2.609 1.00 90.12 91 TYR A N 1
ATOM 728 C CA . TYR A 1 91 ? 10.315 5.939 2.173 1.00 90.12 91 TYR A CA 1
ATOM 729 C C . TYR A 1 91 ? 9.242 4.882 2.347 1.00 90.12 91 TYR A C 1
ATOM 731 O O . TYR A 1 91 ? 9.501 3.679 2.335 1.00 90.12 91 TYR A O 1
ATOM 739 N N . VAL A 1 92 ? 8.012 5.367 2.479 1.00 94.25 92 VAL A N 1
ATOM 740 C CA . VAL A 1 92 ? 6.805 4.553 2.509 1.00 94.25 92 VAL A CA 1
ATOM 741 C C . VAL A 1 92 ? 5.815 5.133 1.513 1.00 94.25 92 VAL A C 1
ATOM 743 O O . VAL A 1 92 ? 5.450 6.305 1.599 1.00 94.25 92 VAL A O 1
ATOM 746 N N . ILE A 1 93 ? 5.376 4.315 0.566 1.00 95.81 93 ILE A N 1
ATOM 747 C CA . ILE A 1 93 ? 4.364 4.655 -0.430 1.00 95.81 93 ILE A CA 1
ATOM 748 C C . ILE A 1 93 ? 3.122 3.832 -0.125 1.00 95.81 93 ILE A C 1
ATOM 750 O O . ILE A 1 93 ? 3.181 2.608 -0.134 1.00 95.81 93 ILE A O 1
ATOM 754 N N . GLY A 1 94 ? 1.990 4.488 0.100 1.00 97.38 94 GLY A N 1
ATOM 755 C CA . GLY A 1 94 ? 0.687 3.832 0.126 1.00 97.38 94 GLY A CA 1
ATOM 756 C C . GLY A 1 94 ? -0.061 4.083 -1.176 1.00 97.38 94 GLY A C 1
ATOM 757 O O . GLY A 1 94 ? -0.040 5.193 -1.715 1.00 97.38 94 GLY A O 1
ATOM 758 N N . ILE A 1 95 ? -0.725 3.051 -1.684 1.00 98.12 95 ILE A N 1
ATOM 759 C CA . ILE A 1 95 ? -1.534 3.080 -2.899 1.00 98.12 95 ILE A CA 1
ATOM 760 C C . ILE A 1 95 ? -2.906 2.492 -2.570 1.00 98.12 95 ILE A C 1
ATOM 762 O O . ILE A 1 95 ? -3.027 1.334 -2.175 1.00 98.12 95 ILE A O 1
ATOM 766 N N . CYS A 1 96 ? -3.950 3.283 -2.794 1.00 98.19 96 CYS A N 1
ATOM 767 C CA . CYS A 1 96 ? -5.340 2.863 -2.740 1.00 98.19 96 CYS A CA 1
ATOM 768 C C . CYS A 1 96 ? -6.071 3.386 -3.983 1.00 98.19 96 CYS A C 1
ATOM 770 O O . CYS A 1 96 ? -6.425 4.559 -4.101 1.00 98.19 96 CYS A O 1
ATOM 772 N N . THR A 1 97 ? -6.248 2.502 -4.959 1.00 97.25 97 THR A N 1
ATOM 773 C CA . THR A 1 97 ? -6.903 2.815 -6.234 1.00 97.25 97 THR A CA 1
ATOM 774 C C . THR A 1 97 ? -8.418 3.010 -6.069 1.00 97.25 97 THR A C 1
ATOM 776 O O . THR A 1 97 ? -8.995 2.546 -5.084 1.00 97.25 97 THR A O 1
ATOM 779 N N . PRO A 1 98 ? -9.127 3.588 -7.060 1.00 97.12 98 PRO A N 1
ATOM 780 C CA . PRO A 1 98 ? -10.580 3.746 -6.971 1.00 97.12 98 PRO A CA 1
ATOM 781 C C . PRO A 1 98 ? -11.335 2.418 -6.807 1.00 97.12 98 PRO A C 1
ATOM 783 O O . PRO A 1 98 ? -12.418 2.386 -6.225 1.00 97.12 98 PRO A O 1
ATOM 786 N N . ILE A 1 99 ? -10.791 1.299 -7.308 1.00 96.50 99 ILE A N 1
ATOM 787 C CA . ILE A 1 99 ? -11.393 -0.016 -7.061 1.00 96.50 99 ILE A CA 1
ATOM 788 C C . ILE A 1 99 ? -11.207 -0.451 -5.606 1.00 96.50 99 ILE A C 1
ATOM 790 O O . ILE A 1 99 ? -12.189 -0.849 -4.997 1.00 96.50 99 ILE A O 1
ATOM 794 N N . MET A 1 100 ? -10.022 -0.262 -5.022 1.00 98.00 100 MET A N 1
ATOM 795 C CA . MET A 1 100 ? -9.745 -0.580 -3.615 1.00 98.00 100 MET A CA 1
ATOM 796 C C . MET A 1 100 ? -10.620 0.238 -2.653 1.00 98.00 100 MET A C 1
ATOM 798 O O . MET A 1 100 ? -11.247 -0.323 -1.757 1.00 98.00 100 MET A O 1
ATOM 802 N N . LYS A 1 101 ? -10.775 1.549 -2.897 1.00 97.88 101 LYS A N 1
ATOM 803 C CA . LYS A 1 101 ? -11.681 2.411 -2.111 1.00 97.88 101 LYS A CA 1
ATOM 804 C C . LYS A 1 101 ? -13.134 1.925 -2.158 1.00 97.88 101 LYS A C 1
ATOM 806 O O . LYS A 1 101 ? -13.843 1.969 -1.156 1.00 97.88 101 LYS A O 1
ATOM 811 N N . ARG A 1 102 ? -13.591 1.435 -3.319 1.00 97.50 102 ARG A N 1
ATOM 812 C CA . ARG A 1 102 ? -14.931 0.837 -3.456 1.00 97.50 102 ARG A CA 1
ATOM 813 C C . ARG A 1 102 ? -15.054 -0.482 -2.701 1.00 97.50 102 ARG A C 1
ATOM 815 O O . ARG A 1 102 ? -16.112 -0.711 -2.130 1.00 97.50 102 ARG A O 1
ATOM 822 N N . VAL A 1 103 ? -14.011 -1.313 -2.680 1.00 98.06 103 VAL A N 1
ATOM 823 C CA . VAL A 1 103 ? -14.008 -2.552 -1.885 1.00 98.06 103 VAL A CA 1
ATOM 824 C C . VAL A 1 103 ? -14.169 -2.208 -0.408 1.00 98.06 103 VAL A C 1
ATOM 826 O O . VAL A 1 103 ? -15.108 -2.699 0.203 1.00 98.06 103 VAL A O 1
ATOM 829 N N . HIS A 1 104 ? -13.370 -1.278 0.131 1.00 98.12 104 HIS A N 1
ATOM 830 C CA . HIS A 1 104 ? -13.550 -0.809 1.510 1.00 98.12 104 HIS A CA 1
ATOM 831 C C . HIS A 1 104 ? -14.981 -0.347 1.797 1.00 98.12 104 HIS A C 1
ATOM 833 O O . HIS A 1 104 ? -15.525 -0.684 2.838 1.00 98.12 104 HIS A O 1
ATOM 839 N N . LYS A 1 105 ? -15.591 0.410 0.880 1.00 97.75 105 LYS A N 1
ATOM 840 C CA . LYS A 1 105 ? -16.915 1.001 1.098 1.00 97.75 105 LYS A CA 1
ATOM 841 C C . LYS A 1 105 ? -18.076 0.006 0.998 1.00 97.75 105 LYS A C 1
ATOM 843 O O . LYS A 1 105 ? -19.073 0.186 1.687 1.00 97.75 105 LYS A O 1
ATOM 848 N N . TYR A 1 106 ? -18.004 -0.953 0.077 1.00 97.12 106 TYR A N 1
ATOM 849 C CA . TYR A 1 106 ? -19.171 -1.748 -0.328 1.00 97.12 106 TYR A CA 1
ATOM 850 C C . TYR A 1 106 ? -19.059 -3.239 -0.014 1.00 97.12 106 TYR A C 1
ATOM 852 O O . TYR A 1 106 ? -20.070 -3.932 -0.088 1.00 97.12 106 TYR A O 1
ATOM 860 N N . VAL A 1 107 ? -17.867 -3.745 0.301 1.00 97.00 107 VAL A N 1
ATOM 861 C CA . VAL A 1 107 ? -17.660 -5.162 0.608 1.00 97.00 107 VAL A CA 1
ATOM 862 C C . VAL A 1 107 ? -17.613 -5.328 2.120 1.00 97.00 107 VAL A C 1
ATOM 864 O O . VAL A 1 107 ? -16.635 -4.945 2.755 1.00 97.00 107 VAL A O 1
ATOM 867 N N . GLU A 1 108 ? -18.669 -5.913 2.683 1.00 95.44 108 GLU A N 1
ATOM 868 C CA . GLU A 1 108 ? -18.808 -6.141 4.129 1.00 95.44 108 GLU A CA 1
ATOM 869 C C . GLU A 1 108 ? -17.655 -6.977 4.692 1.00 95.44 108 GLU A C 1
ATOM 871 O O . GLU A 1 108 ? -17.106 -6.637 5.731 1.00 95.44 108 GLU A O 1
ATOM 876 N N . ALA A 1 109 ? -17.171 -7.970 3.941 1.00 97.06 109 ALA A N 1
ATOM 877 C CA . ALA A 1 109 ? -16.018 -8.776 4.336 1.00 97.06 109 ALA A CA 1
ATOM 878 C C . ALA A 1 109 ? -14.762 -7.946 4.683 1.00 97.06 109 ALA A C 1
ATOM 880 O O . ALA A 1 109 ? -13.938 -8.396 5.481 1.00 97.06 109 ALA A O 1
ATOM 881 N N . ALA A 1 110 ? -14.621 -6.722 4.151 1.00 97.12 110 ALA A N 1
ATOM 882 C CA . ALA A 1 110 ? -13.518 -5.824 4.490 1.00 97.12 110 ALA A CA 1
ATOM 883 C C . ALA A 1 110 ? -13.542 -5.357 5.958 1.00 97.12 110 ALA A C 1
ATOM 885 O O . ALA A 1 110 ? -12.494 -4.961 6.463 1.00 97.12 110 ALA A O 1
ATOM 886 N N . SER A 1 111 ? -14.696 -5.380 6.636 1.00 97.19 111 SER A N 1
ATOM 887 C CA . SER A 1 111 ? -14.825 -5.096 8.075 1.00 97.19 111 SER A CA 1
ATOM 888 C C . SER A 1 111 ? -14.733 -6.354 8.944 1.00 97.19 111 SER A C 1
ATOM 890 O O . SER A 1 111 ? -14.549 -6.267 10.157 1.00 97.19 111 SER A O 1
ATOM 892 N N . GLU A 1 112 ? -14.807 -7.540 8.346 1.00 96.81 112 GLU A N 1
ATOM 893 C CA . GLU A 1 112 ? -14.718 -8.807 9.066 1.00 96.81 112 GLU A CA 1
ATOM 894 C C . GLU A 1 112 ? -13.281 -9.320 9.094 1.00 96.81 112 GLU A C 1
ATOM 896 O O . GLU A 1 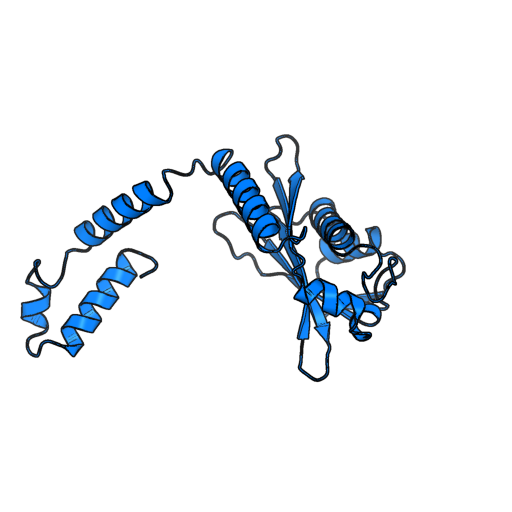112 ? -12.727 -9.588 10.164 1.00 96.81 112 GLU A O 1
ATOM 901 N N . ILE A 1 113 ? -12.669 -9.444 7.914 1.00 96.88 113 ILE A N 1
ATOM 902 C CA . ILE A 1 113 ? -11.374 -10.093 7.753 1.00 96.88 113 ILE A CA 1
ATOM 903 C C . ILE A 1 113 ? -10.529 -9.430 6.672 1.00 96.88 113 ILE A C 1
ATOM 905 O O . ILE A 1 113 ? -10.951 -9.230 5.527 1.00 96.88 113 ILE A O 1
ATOM 909 N N . VAL A 1 114 ? -9.292 -9.124 7.046 1.00 97.81 114 VAL A N 1
ATOM 910 C CA . VAL A 1 114 ? -8.283 -8.572 6.147 1.00 97.81 114 VAL A CA 1
ATOM 911 C C . VAL A 1 114 ? -7.033 -9.425 6.217 1.00 97.81 114 VAL A C 1
ATOM 913 O O . VAL A 1 114 ? -6.492 -9.665 7.290 1.00 97.81 114 VAL A O 1
ATOM 916 N N . PHE A 1 115 ? -6.566 -9.862 5.060 1.00 97.00 115 PHE A N 1
ATOM 917 C CA . PHE A 1 115 ? -5.296 -10.544 4.889 1.00 97.00 115 PHE A CA 1
ATOM 918 C C . PHE A 1 115 ? -4.239 -9.509 4.536 1.00 97.00 115 PHE A C 1
ATOM 920 O O . PHE A 1 115 ? -4.479 -8.639 3.693 1.00 97.00 115 PHE A O 1
ATOM 927 N N . ILE A 1 116 ? -3.084 -9.604 5.172 1.00 95.19 116 ILE A N 1
ATOM 928 C CA . ILE A 1 116 ? -1.906 -8.835 4.808 1.00 95.19 116 ILE A CA 1
ATOM 929 C C . ILE A 1 116 ? -0.853 -9.848 4.396 1.00 95.19 116 ILE A C 1
ATOM 931 O O . ILE A 1 116 ? -0.424 -10.677 5.191 1.00 95.19 116 ILE A O 1
ATOM 935 N N . ASP A 1 117 ? -0.511 -9.793 3.116 1.00 90.75 117 ASP A N 1
ATOM 936 C CA . ASP A 1 117 ? 0.565 -10.585 2.545 1.00 90.75 117 ASP A CA 1
ATOM 937 C C . ASP A 1 117 ? 1.763 -9.672 2.318 1.00 90.75 117 ASP A C 1
ATOM 939 O O . ASP A 1 117 ? 1.620 -8.531 1.855 1.00 90.75 117 ASP A O 1
ATOM 943 N N . SER A 1 118 ? 2.945 -10.165 2.655 1.00 86.81 118 SER A N 1
ATOM 944 C CA . SER A 1 118 ? 4.184 -9.429 2.493 1.00 86.81 118 SER A CA 1
ATOM 945 C C . SER A 1 118 ? 5.047 -10.143 1.462 1.00 86.81 118 SER A C 1
ATOM 947 O O . SER A 1 118 ? 5.354 -11.327 1.584 1.00 86.81 118 SER A O 1
ATOM 949 N N . SER A 1 119 ? 5.486 -9.428 0.429 1.00 77.62 119 SER A N 1
ATOM 950 C CA . SER A 1 119 ? 6.439 -10.007 -0.512 1.00 77.62 119 SER A CA 1
ATOM 951 C C . SER A 1 119 ? 7.714 -10.395 0.244 1.00 77.62 119 SER A C 1
ATOM 953 O O . SER A 1 119 ? 8.224 -9.602 1.037 1.00 77.62 119 SER A O 1
ATOM 955 N N . GLY A 1 120 ? 8.278 -11.575 -0.035 1.00 65.56 120 GLY A N 1
ATOM 956 C CA . GLY A 1 120 ? 9.649 -11.891 0.383 1.00 65.56 120 GLY A CA 1
ATOM 957 C C . GLY A 1 120 ? 10.651 -10.848 -0.140 1.00 65.56 120 GLY A C 1
ATOM 958 O O . GLY A 1 120 ? 10.295 -9.996 -0.949 1.00 65.56 120 GLY A O 1
ATOM 959 N N . THR A 1 121 ? 11.909 -10.890 0.305 1.00 55.22 121 THR A N 1
ATOM 960 C CA . THR A 1 121 ? 12.956 -9.939 -0.119 1.00 55.22 121 THR A CA 1
ATOM 961 C C . THR A 1 121 ? 13.100 -9.960 -1.649 1.00 55.22 121 THR A C 1
ATOM 963 O O . THR A 1 121 ? 13.681 -10.896 -2.197 1.00 55.22 121 THR A O 1
ATOM 966 N N . MET A 1 122 ? 12.518 -8.992 -2.362 1.00 54.53 122 MET A N 1
ATOM 967 C CA . MET A 1 122 ? 12.282 -9.113 -3.811 1.00 54.53 122 MET A CA 1
ATOM 968 C C . MET A 1 122 ? 12.790 -7.922 -4.623 1.00 54.53 122 MET A C 1
ATOM 970 O O . MET A 1 122 ? 12.353 -7.729 -5.750 1.00 54.53 122 MET A O 1
ATOM 974 N N . ASP A 1 123 ? 13.782 -7.172 -4.139 1.00 55.16 123 ASP A N 1
ATOM 975 C CA . ASP A 1 123 ? 14.298 -6.027 -4.889 1.00 55.16 123 ASP A CA 1
ATOM 976 C C . ASP A 1 123 ? 15.809 -5.862 -4.709 1.00 55.16 123 ASP A C 1
ATOM 978 O O . ASP A 1 123 ? 16.374 -6.112 -3.644 1.00 55.16 123 ASP A O 1
ATOM 982 N N . ARG A 1 124 ? 16.469 -5.369 -5.762 1.00 53.38 124 ARG A N 1
ATOM 983 C CA . ARG A 1 124 ? 17.891 -4.983 -5.759 1.00 53.38 124 ARG A CA 1
ATOM 984 C C . ARG A 1 124 ? 18.193 -3.848 -4.760 1.00 53.38 124 ARG A C 1
ATOM 986 O O . ARG A 1 124 ? 19.348 -3.684 -4.378 1.00 53.38 124 ARG A O 1
ATOM 993 N N . ASP A 1 125 ? 17.143 -3.147 -4.328 1.00 60.56 125 ASP A N 1
ATOM 994 C CA . ASP A 1 125 ? 17.171 -1.969 -3.457 1.00 60.56 125 ASP A CA 1
ATOM 995 C C . ASP A 1 125 ? 16.550 -2.236 -2.066 1.00 60.56 125 ASP A C 1
ATOM 997 O O . ASP A 1 125 ? 16.329 -1.302 -1.302 1.00 60.56 125 ASP A O 1
ATOM 1001 N N . GLY A 1 126 ? 16.235 -3.496 -1.725 1.00 69.19 126 GLY A N 1
ATOM 1002 C CA . GLY A 1 126 ? 15.728 -3.863 -0.392 1.00 69.19 126 GLY A CA 1
ATOM 1003 C C . GLY A 1 126 ? 14.308 -3.377 -0.070 1.00 69.19 126 GLY A C 1
ATOM 1004 O O . GLY A 1 126 ? 13.931 -3.332 1.096 1.00 69.19 126 GLY A O 1
ATOM 1005 N N . SER A 1 127 ? 13.522 -3.009 -1.086 1.00 81.31 127 SER A N 1
ATOM 1006 C CA . SER A 1 127 ? 12.113 -2.649 -0.910 1.00 81.31 127 SER A CA 1
ATOM 1007 C C . SER A 1 127 ? 11.249 -3.875 -0.608 1.00 81.31 127 SER A C 1
ATOM 1009 O O . SER A 1 127 ? 11.563 -4.998 -1.005 1.00 81.31 127 SER A O 1
ATOM 1011 N N . ARG A 1 128 ? 10.148 -3.648 0.107 1.00 86.88 128 ARG A N 1
ATOM 1012 C CA . ARG A 1 128 ? 9.141 -4.651 0.440 1.00 86.88 128 ARG A CA 1
ATOM 1013 C C . ARG A 1 128 ? 7.754 -4.133 0.125 1.00 86.88 128 ARG A C 1
ATOM 1015 O O . ARG A 1 128 ? 7.459 -2.951 0.318 1.00 86.88 128 ARG A O 1
ATOM 1022 N N . ILE A 1 129 ? 6.907 -5.039 -0.342 1.00 91.75 129 ILE A N 1
ATOM 1023 C CA . ILE A 1 129 ? 5.526 -4.756 -0.695 1.00 91.75 129 ILE A CA 1
ATOM 1024 C C . ILE A 1 129 ? 4.617 -5.484 0.290 1.00 91.75 129 ILE A C 1
ATOM 1026 O O . ILE A 1 129 ? 4.735 -6.693 0.462 1.00 91.75 129 ILE A O 1
ATOM 1030 N N . PHE A 1 130 ? 3.693 -4.754 0.903 1.00 94.19 130 PHE A N 1
ATOM 1031 C CA . PHE A 1 130 ? 2.586 -5.313 1.669 1.00 94.19 130 PHE A CA 1
ATOM 1032 C C . PHE A 1 130 ? 1.300 -5.127 0.875 1.00 94.19 130 PHE A C 1
ATOM 1034 O O . PHE A 1 130 ? 0.977 -4.016 0.439 1.00 94.19 130 PHE A O 1
ATOM 1041 N N . VAL A 1 131 ? 0.563 -6.211 0.685 1.00 95.38 131 V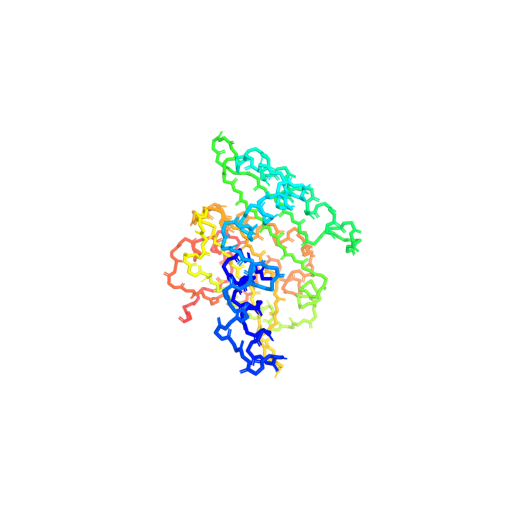AL A N 1
ATOM 1042 C CA . VAL A 1 131 ? -0.706 -6.232 -0.034 1.00 95.38 131 VAL A CA 1
ATOM 1043 C C . VAL A 1 131 ? -1.813 -6.522 0.966 1.00 95.38 131 VAL A C 1
ATOM 1045 O O . VAL A 1 131 ? -1.803 -7.550 1.632 1.00 95.38 131 VAL A O 1
ATOM 1048 N N . MET A 1 132 ? -2.782 -5.614 1.059 1.00 97.44 132 MET A N 1
ATOM 1049 C CA . MET A 1 132 ? -3.970 -5.794 1.888 1.00 97.44 132 MET A CA 1
ATOM 1050 C C . MET A 1 132 ? -5.109 -6.331 1.026 1.00 97.44 132 MET A C 1
ATOM 1052 O O . MET A 1 132 ? -5.459 -5.722 0.008 1.00 97.44 132 MET A O 1
ATOM 1056 N N . LEU A 1 133 ? -5.710 -7.440 1.442 1.00 97.38 133 LEU A N 1
ATOM 1057 C CA . LEU A 1 133 ? -6.766 -8.142 0.720 1.00 97.38 133 LEU A CA 1
ATOM 1058 C C . LEU A 1 133 ? -7.933 -8.467 1.657 1.00 97.38 133 LEU A C 1
ATOM 1060 O O . LEU A 1 133 ? -7.750 -8.654 2.853 1.00 97.38 133 LEU A O 1
ATOM 1064 N N . THR A 1 134 ? -9.134 -8.603 1.113 1.00 97.56 134 THR A N 1
ATOM 1065 C CA . THR A 1 134 ? -10.268 -9.241 1.795 1.00 97.56 134 THR A CA 1
ATOM 1066 C C . THR A 1 134 ? -10.850 -10.340 0.918 1.00 97.56 134 THR A C 1
ATOM 1068 O O . THR A 1 134 ? -10.545 -10.416 -0.275 1.00 97.56 134 THR A O 1
ATOM 1071 N N . HIS A 1 135 ? -11.664 -11.215 1.495 1.00 95.25 135 HIS A N 1
ATOM 1072 C CA . HIS A 1 135 ? -12.318 -12.279 0.745 1.00 95.25 135 HIS A CA 1
ATOM 1073 C C . HIS A 1 135 ? -13.618 -11.788 0.089 1.00 95.25 135 HIS A C 1
ATOM 1075 O O . HIS A 1 135 ? -14.231 -10.814 0.515 1.00 95.25 135 HIS A O 1
ATOM 1081 N N . SER A 1 136 ? -14.036 -12.477 -0.967 1.00 94.44 136 SER A N 1
ATOM 1082 C CA . SER A 1 136 ? -15.359 -12.360 -1.583 1.00 94.44 136 SER A CA 1
ATOM 1083 C C . SER A 1 136 ? -15.714 -13.686 -2.253 1.00 94.44 136 SER A C 1
ATOM 1085 O O . SER A 1 136 ? -14.843 -14.548 -2.422 1.00 94.44 136 SER A O 1
ATOM 1087 N N . GLU A 1 137 ? -16.954 -13.850 -2.709 1.00 90.69 137 GLU A N 1
ATOM 1088 C CA . GLU A 1 137 ? -17.372 -15.050 -3.448 1.00 90.69 137 GLU A CA 1
ATOM 1089 C C . GLU A 1 137 ? -16.624 -15.210 -4.782 1.00 90.69 137 GLU A C 1
ATOM 1091 O O . GLU A 1 137 ? -16.521 -16.312 -5.319 1.00 90.69 137 GLU A O 1
ATOM 1096 N N . CYS A 1 138 ? -16.059 -14.118 -5.301 1.00 88.19 138 CYS A N 1
ATOM 1097 C CA . CYS A 1 138 ? -15.257 -14.087 -6.522 1.00 88.19 138 CYS A CA 1
ATOM 1098 C C . CYS A 1 138 ? -13.745 -14.242 -6.261 1.00 88.19 138 CYS A C 1
ATOM 1100 O O . CYS A 1 138 ? -12.951 -14.102 -7.192 1.00 88.19 138 CYS A O 1
ATOM 1102 N N . GLY A 1 139 ? -13.336 -14.511 -5.017 1.00 92.06 139 GLY A N 1
ATOM 1103 C CA . GLY A 1 139 ? -11.936 -14.593 -4.596 1.00 92.06 139 GLY A CA 1
ATOM 1104 C C . GLY A 1 139 ? -11.454 -13.347 -3.849 1.00 92.06 139 GLY A C 1
ATOM 1105 O O . GLY A 1 139 ? -12.251 -12.559 -3.343 1.00 92.06 139 GLY A O 1
ATOM 1106 N N . ALA A 1 140 ? -10.134 -13.184 -3.741 1.00 94.00 140 ALA A N 1
ATOM 1107 C CA . ALA A 1 140 ? -9.538 -12.087 -2.984 1.00 94.00 140 ALA A CA 1
ATOM 1108 C C . ALA A 1 140 ? -9.700 -10.736 -3.702 1.00 94.00 140 ALA A C 1
ATOM 1110 O O . ALA A 1 140 ? -9.379 -10.601 -4.885 1.00 94.00 140 ALA A O 1
ATOM 1111 N N . LEU A 1 141 ? -10.165 -9.723 -2.972 1.00 97.31 141 LEU A N 1
ATOM 1112 C CA . LEU A 1 141 ? -10.313 -8.349 -3.443 1.00 97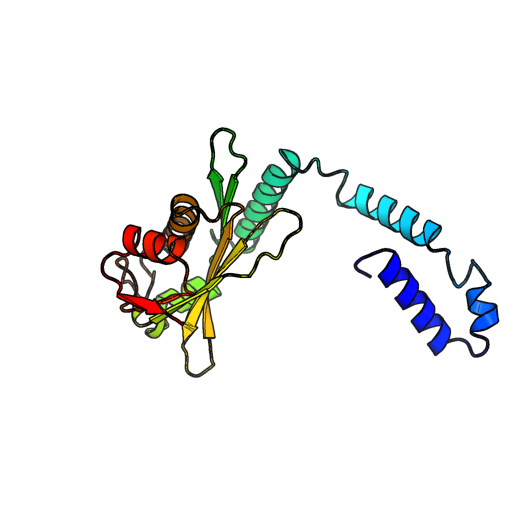.31 141 LEU A CA 1
ATOM 1113 C C . LEU A 1 141 ? -9.291 -7.431 -2.762 1.00 97.31 141 LEU A C 1
ATOM 1115 O O . LEU A 1 141 ? -9.073 -7.553 -1.557 1.00 97.31 141 LEU A O 1
ATOM 1119 N N . PRO A 1 142 ? -8.680 -6.484 -3.494 1.00 97.12 142 PRO A N 1
ATOM 1120 C CA . PRO A 1 142 ? -7.643 -5.628 -2.940 1.00 97.12 142 PRO A CA 1
ATOM 1121 C C . PRO A 1 142 ? -8.213 -4.460 -2.131 1.00 97.12 142 PRO A C 1
ATOM 1123 O O . PRO A 1 142 ? -9.165 -3.803 -2.553 1.00 97.12 142 PRO A O 1
ATOM 1126 N N . LEU A 1 143 ? -7.555 -4.153 -1.016 1.00 97.88 143 LEU A N 1
ATOM 1127 C CA . LEU A 1 143 ? -7.859 -3.032 -0.120 1.00 97.88 143 LEU A CA 1
ATOM 1128 C C . LEU A 1 143 ? -6.779 -1.944 -0.165 1.00 97.88 143 LEU A C 1
ATOM 1130 O O . LEU A 1 143 ? -7.070 -0.751 -0.113 1.00 97.88 143 LEU A O 1
ATOM 1134 N N . GLY A 1 144 ? -5.522 -2.326 -0.360 1.00 97.69 144 GLY A N 1
ATOM 1135 C CA . GLY A 1 144 ? -4.429 -1.368 -0.426 1.00 97.69 144 GLY A CA 1
ATOM 1136 C C . GLY A 1 144 ? -3.100 -2.040 -0.700 1.00 97.69 144 GLY A C 1
ATOM 1137 O O . GLY A 1 144 ? -2.968 -3.259 -0.594 1.00 97.69 144 GLY A O 1
ATOM 1138 N N . LEU A 1 145 ? -2.121 -1.229 -1.074 1.00 96.94 145 LEU A N 1
ATOM 1139 C CA . LEU A 1 145 ? -0.754 -1.671 -1.288 1.00 96.94 145 LEU A CA 1
ATOM 1140 C C . LEU A 1 145 ? 0.204 -0.679 -0.639 1.00 96.94 145 LEU A C 1
ATOM 1142 O O . LEU A 1 145 ? 0.042 0.532 -0.789 1.00 96.94 145 LEU A O 1
ATOM 1146 N N . ILE A 1 146 ? 1.187 -1.194 0.085 1.00 96.12 146 ILE A N 1
ATOM 1147 C CA . ILE A 1 146 ? 2.213 -0.410 0.767 1.00 96.12 146 ILE A CA 1
ATOM 1148 C C . ILE A 1 146 ? 3.565 -0.864 0.232 1.00 96.12 146 ILE A C 1
ATOM 1150 O O . ILE A 1 146 ? 3.840 -2.056 0.194 1.00 96.12 146 ILE A O 1
ATOM 1154 N N . ILE A 1 147 ? 4.405 0.080 -0.171 1.00 93.44 147 ILE A N 1
ATOM 1155 C CA . ILE A 1 147 ? 5.789 -0.159 -0.586 1.00 93.44 147 ILE A CA 1
ATOM 1156 C C . ILE A 1 147 ? 6.682 0.577 0.400 1.00 93.44 147 ILE A C 1
ATOM 1158 O O . ILE A 1 147 ? 6.476 1.767 0.631 1.00 93.44 147 ILE A O 1
ATOM 1162 N N . THR A 1 148 ? 7.655 -0.104 0.986 1.00 91.44 148 THR A N 1
ATOM 1163 C CA . THR A 1 148 ? 8.569 0.488 1.968 1.00 91.44 148 THR A CA 1
ATOM 1164 C C . THR A 1 148 ? 9.981 -0.044 1.790 1.00 91.44 148 THR A C 1
ATOM 1166 O O . THR A 1 148 ? 10.158 -1.208 1.444 1.00 91.44 148 THR A O 1
ATOM 1169 N N . THR A 1 149 ? 10.988 0.786 2.047 1.00 89.00 149 THR A N 1
ATOM 1170 C CA . THR A 1 149 ? 12.403 0.365 2.114 1.00 89.00 149 THR A CA 1
ATOM 1171 C C . THR A 1 149 ? 12.809 -0.155 3.492 1.00 89.00 149 THR A C 1
ATOM 1173 O O . THR A 1 149 ? 13.906 -0.678 3.657 1.00 89.00 149 THR A O 1
ATOM 1176 N N . SER A 1 150 ? 11.931 -0.019 4.490 1.00 85.81 150 SER A N 1
ATOM 1177 C CA . SER A 1 150 ? 12.190 -0.401 5.876 1.00 85.81 150 SER A CA 1
ATOM 1178 C C . SER A 1 150 ? 11.082 -1.299 6.425 1.00 85.81 150 SER A C 1
ATOM 1180 O O . SER A 1 150 ? 9.894 -1.017 6.257 1.00 85.81 150 SER A O 1
ATOM 1182 N N . GLU A 1 151 ? 11.474 -2.371 7.116 1.00 82.62 151 GLU A N 1
ATOM 1183 C CA . GLU A 1 151 ? 10.571 -3.333 7.773 1.00 82.62 151 GLU A CA 1
ATOM 1184 C C . GLU A 1 151 ? 10.326 -3.001 9.255 1.00 82.62 151 GLU A C 1
ATOM 1186 O O . GLU A 1 151 ? 9.766 -3.804 10.010 1.00 82.62 151 GLU A O 1
ATOM 1191 N N . CYS A 1 152 ? 10.770 -1.826 9.713 1.00 89.19 152 CYS A N 1
ATOM 1192 C CA . CYS A 1 152 ? 10.525 -1.410 11.083 1.00 89.19 152 CYS A CA 1
ATOM 1193 C C . CYS A 1 152 ? 9.029 -1.141 11.315 1.00 89.19 152 CYS A C 1
ATOM 1195 O O . CYS A 1 152 ? 8.278 -0.776 10.409 1.00 89.19 152 CYS A O 1
ATOM 1197 N N . VAL A 1 153 ? 8.602 -1.292 12.569 1.00 94.19 153 VAL A N 1
ATOM 1198 C CA . VAL A 1 153 ? 7.202 -1.103 12.989 1.00 94.19 153 VAL A CA 1
ATOM 1199 C C . VAL A 1 153 ? 6.674 0.267 12.560 1.00 94.19 153 VAL A C 1
ATOM 1201 O O . VAL A 1 153 ? 5.551 0.368 12.072 1.00 94.19 153 VAL A O 1
ATOM 1204 N N . ASP A 1 154 ? 7.496 1.311 12.692 1.00 94.00 154 ASP A N 1
ATOM 1205 C CA . ASP A 1 154 ? 7.108 2.682 12.358 1.00 94.00 154 ASP A CA 1
ATOM 1206 C C . ASP A 1 154 ? 6.861 2.868 10.855 1.00 94.00 154 ASP A C 1
ATOM 1208 O O . ASP A 1 154 ? 5.943 3.594 10.470 1.00 94.00 154 ASP A O 1
ATOM 1212 N N . ALA A 1 155 ? 7.634 2.198 9.995 1.00 93.38 155 ALA A N 1
ATOM 1213 C CA . ALA A 1 155 ? 7.449 2.259 8.547 1.00 93.38 155 ALA A CA 1
ATOM 1214 C C . ALA A 1 155 ? 6.154 1.570 8.114 1.00 93.38 155 ALA A C 1
ATOM 1216 O O . ALA A 1 155 ? 5.344 2.168 7.402 1.00 93.38 155 ALA A O 1
ATOM 1217 N N . ILE A 1 156 ? 5.901 0.364 8.627 1.00 94.88 156 ILE A N 1
ATOM 1218 C CA . ILE A 1 156 ? 4.669 -0.385 8.345 1.00 94.88 156 ILE A CA 1
ATOM 1219 C C . ILE A 1 156 ? 3.448 0.400 8.851 1.00 94.88 156 ILE A C 1
ATOM 1221 O O . ILE A 1 156 ? 2.488 0.618 8.110 1.00 94.88 156 ILE A O 1
ATOM 1225 N N . LYS A 1 157 ? 3.517 0.923 10.082 1.00 96.56 157 LYS A N 1
ATOM 1226 C CA . LYS A 1 157 ? 2.478 1.779 10.674 1.00 96.56 157 LYS A CA 1
ATOM 1227 C C . LYS A 1 157 ? 2.222 3.036 9.844 1.00 96.56 157 LYS A C 1
ATOM 1229 O O . LYS A 1 157 ? 1.073 3.431 9.651 1.00 96.56 157 LYS A O 1
ATOM 1234 N N . SER A 1 158 ? 3.277 3.669 9.335 1.00 96.81 158 SER A N 1
ATOM 1235 C CA . SER A 1 158 ? 3.143 4.834 8.456 1.00 96.81 158 SER A CA 1
ATOM 1236 C C . SER A 1 158 ? 2.421 4.465 7.162 1.00 96.81 158 SER A C 1
ATOM 1238 O O . SER A 1 158 ? 1.537 5.202 6.731 1.00 96.81 158 SER A O 1
ATOM 1240 N N . GLY A 1 159 ? 2.706 3.289 6.598 1.00 97.06 159 GLY A N 1
ATOM 1241 C CA . GLY A 1 159 ? 1.988 2.741 5.449 1.00 97.06 159 GLY A CA 1
ATOM 1242 C C . GLY A 1 159 ? 0.498 2.551 5.721 1.00 97.06 159 GLY A C 1
ATOM 1243 O O . GLY A 1 159 ? -0.331 3.017 4.940 1.00 97.06 159 GLY A O 1
ATOM 1244 N N . PHE A 1 160 ? 0.142 1.954 6.861 1.00 97.56 160 PHE A N 1
ATOM 1245 C CA . PHE A 1 160 ? -1.258 1.813 7.270 1.00 97.56 160 PHE A CA 1
ATOM 1246 C C . PHE A 1 160 ? -1.960 3.164 7.418 1.00 97.56 160 PHE A C 1
ATOM 1248 O O . PHE A 1 160 ? -3.068 3.336 6.913 1.00 97.56 160 PHE A O 1
ATOM 1255 N N . ASN A 1 161 ? -1.304 4.151 8.030 1.00 97.62 161 ASN A N 1
ATOM 1256 C CA . ASN A 1 161 ? -1.858 5.500 8.156 1.00 97.62 161 ASN A CA 1
ATOM 1257 C C . ASN A 1 161 ? -2.054 6.186 6.800 1.00 97.62 161 ASN A C 1
ATOM 1259 O O . ASN A 1 161 ? -3.056 6.877 6.616 1.00 97.62 161 ASN A O 1
ATOM 1263 N N . ILE A 1 162 ? -1.159 5.959 5.831 1.00 98.06 162 ILE A N 1
ATOM 1264 C CA . ILE A 1 162 ? -1.370 6.433 4.459 1.00 98.06 162 ILE A CA 1
ATOM 1265 C C . ILE A 1 162 ? -2.638 5.801 3.873 1.00 98.06 162 ILE A C 1
ATOM 1267 O O . ILE A 1 162 ? -3.449 6.518 3.294 1.00 98.06 162 ILE A O 1
ATOM 1271 N N . ILE A 1 163 ? -2.850 4.490 4.031 1.00 98.12 163 ILE A N 1
ATOM 1272 C CA . ILE A 1 163 ? -4.078 3.836 3.545 1.00 98.12 163 ILE A CA 1
ATOM 1273 C C . ILE A 1 163 ? -5.323 4.430 4.222 1.00 98.12 163 ILE A C 1
ATOM 1275 O O . ILE A 1 163 ? -6.277 4.761 3.516 1.00 98.12 163 ILE A O 1
ATOM 1279 N N . LYS A 1 164 ? -5.299 4.653 5.547 1.00 97.12 164 LYS A N 1
ATOM 1280 C CA . LYS A 1 164 ? -6.390 5.335 6.276 1.00 97.12 164 LYS A CA 1
ATOM 1281 C C . LYS A 1 164 ? -6.719 6.693 5.659 1.00 97.12 164 LYS A C 1
ATOM 1283 O O . LYS A 1 164 ? -7.880 6.972 5.384 1.00 97.12 164 LYS A O 1
ATOM 1288 N N . GLU A 1 165 ? -5.704 7.510 5.394 1.00 97.38 165 GLU A N 1
ATOM 1289 C CA . GLU A 1 165 ? -5.879 8.835 4.794 1.00 97.38 165 GLU A CA 1
ATOM 1290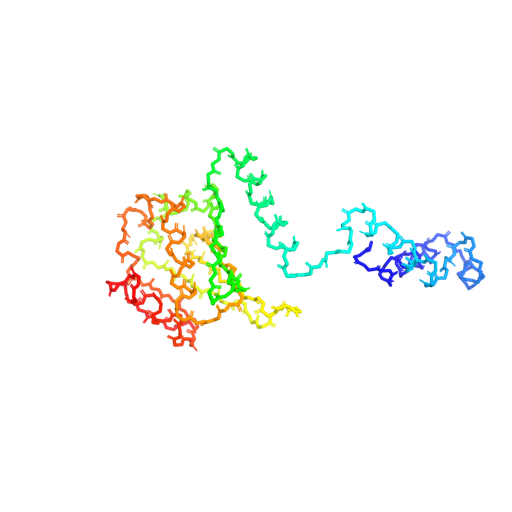 C C . GLU A 1 165 ? -6.417 8.765 3.357 1.00 97.38 165 GLU A C 1
ATOM 1292 O O . GLU A 1 165 ? -7.315 9.523 2.999 1.00 97.38 165 GLU A O 1
ATOM 1297 N N . LEU A 1 166 ? -5.893 7.854 2.530 1.00 97.69 166 LEU A N 1
ATOM 1298 C CA . LEU A 1 166 ? -6.305 7.722 1.130 1.00 97.69 166 LEU A CA 1
ATOM 1299 C C . LEU A 1 166 ? -7.755 7.244 0.988 1.00 97.69 166 LEU A C 1
ATOM 1301 O O . LEU A 1 166 ? -8.432 7.629 0.030 1.00 97.69 166 LEU A O 1
ATOM 1305 N N . VAL A 1 167 ? -8.220 6.384 1.898 1.00 97.44 167 VAL A N 1
ATOM 1306 C CA . VAL A 1 167 ? -9.593 5.860 1.888 1.00 97.44 167 VAL A CA 1
ATOM 1307 C C . VAL A 1 167 ? -10.564 6.836 2.556 1.00 97.44 167 VAL A C 1
ATOM 1309 O O . VAL A 1 167 ? -11.632 7.093 1.998 1.00 97.44 167 VAL A O 1
ATOM 1312 N N . GLY A 1 168 ? -10.190 7.397 3.709 1.00 96.19 168 GLY A N 1
ATOM 1313 C CA . GLY A 1 168 ? -11.041 8.248 4.541 1.00 96.19 168 GLY A CA 1
ATOM 1314 C C . GLY A 1 168 ? -12.075 7.460 5.353 1.00 96.19 168 GLY A C 1
ATOM 1315 O O . GLY A 1 168 ? -11.906 6.269 5.605 1.00 96.19 168 GLY A O 1
ATOM 1316 N N . GLU A 1 169 ? -13.170 8.133 5.720 1.00 95.31 169 GLU A N 1
ATOM 1317 C CA . GLU A 1 169 ? -14.289 7.589 6.514 1.00 95.31 169 GLU A CA 1
ATOM 1318 C C . GLU A 1 169 ? -14.791 6.201 6.049 1.00 95.31 169 GLU A C 1
ATOM 1320 O O . GLU A 1 169 ? -15.054 5.360 6.901 1.00 95.31 169 GLU A O 1
ATOM 1325 N N . PRO A 1 170 ? -14.881 5.869 4.740 1.00 96.38 170 PRO A N 1
ATOM 1326 C CA . PRO A 1 170 ? -15.377 4.561 4.298 1.00 96.38 170 PRO A CA 1
ATOM 1327 C C . PRO A 1 170 ? -14.450 3.370 4.574 1.00 96.38 170 PRO A C 1
ATOM 1329 O O . PRO A 1 170 ? -14.741 2.267 4.104 1.00 96.38 170 PRO A O 1
ATOM 1332 N N . ILE A 1 171 ? -13.312 3.565 5.242 1.00 97.44 171 ILE A N 1
ATOM 1333 C CA . ILE A 1 171 ? -12.362 2.485 5.491 1.00 97.44 171 ILE A CA 1
ATOM 1334 C C . ILE A 1 171 ? -13.022 1.342 6.269 1.00 97.44 171 ILE A C 1
ATOM 1336 O O . ILE A 1 171 ? -13.693 1.550 7.274 1.00 97.44 171 ILE A O 1
ATOM 1340 N N . PHE A 1 172 ? -12.863 0.127 5.738 1.00 97.50 172 PHE A N 1
ATOM 1341 C CA . PHE A 1 172 ? -13.461 -1.103 6.275 1.00 97.50 172 PHE A CA 1
ATOM 1342 C C . PHE A 1 172 ? -14.970 -0.960 6.535 1.00 97.50 172 PHE A C 1
ATOM 1344 O O . PHE A 1 172 ? -15.444 -1.278 7.615 1.00 97.50 172 PHE A O 1
ATOM 1351 N N . GLY A 1 173 ? -15.729 -0.406 5.589 1.00 95.44 173 GLY A N 1
ATOM 1352 C CA . GLY A 1 173 ? -17.174 -0.211 5.726 1.00 95.44 173 GLY A CA 1
ATOM 1353 C C . GLY A 1 173 ? -17.580 0.877 6.726 1.00 95.44 173 GLY A C 1
ATOM 1354 O O . GLY A 1 173 ? -18.731 0.899 7.148 1.00 95.44 173 GLY A O 1
ATOM 1355 N N . GLY A 1 174 ? -16.662 1.768 7.117 1.00 95.50 174 GLY A N 1
ATOM 1356 C CA . GLY A 1 174 ? -16.885 2.773 8.167 1.00 95.50 174 GLY A CA 1
ATOM 1357 C C . GLY A 1 174 ? -16.349 2.372 9.544 1.00 95.50 174 GLY A C 1
ATOM 1358 O O . GLY A 1 174 ? -16.537 3.098 10.518 1.00 95.50 174 GLY A O 1
ATOM 1359 N N . HIS A 1 175 ? -15.674 1.225 9.649 1.00 94.25 175 HIS A N 1
ATOM 1360 C CA . HIS A 1 175 ? -15.055 0.750 10.882 1.00 94.25 175 HIS A CA 1
ATOM 1361 C C . HIS A 1 175 ? -13.610 1.267 10.992 1.00 94.25 175 HIS A C 1
ATOM 1363 O O . HIS A 1 175 ? -12.648 0.534 10.769 1.00 94.25 175 HIS A O 1
ATOM 1369 N N . GLU A 1 176 ? -13.438 2.544 11.354 1.00 92.75 176 GLU A N 1
ATOM 1370 C CA . GLU A 1 176 ? -12.110 3.190 11.442 1.00 92.75 176 GLU A CA 1
ATOM 1371 C C . GLU A 1 176 ? -11.143 2.523 12.442 1.00 92.75 176 GLU A C 1
ATOM 1373 O O . GLU A 1 176 ? -9.917 2.618 12.285 1.00 92.75 176 GLU A O 1
ATOM 1378 N N . GLU A 1 177 ? -11.697 1.819 13.435 1.00 92.19 177 GLU A N 1
ATOM 1379 C CA . GLU A 1 177 ? -10.984 1.012 14.438 1.00 92.19 177 GLU A CA 1
ATOM 1380 C C . GLU A 1 177 ? -10.403 -0.296 13.877 1.00 92.19 177 GLU A C 1
ATOM 1382 O O . GLU A 1 177 ? -9.633 -0.961 14.569 1.00 92.19 177 GLU A O 1
ATOM 1387 N N . GLY A 1 178 ? -10.708 -0.626 12.619 1.00 95.94 178 GLY A N 1
ATOM 1388 C CA . GLY A 1 178 ? -10.200 -1.794 11.905 1.00 95.94 178 GLY A CA 1
ATOM 1389 C C . GLY A 1 178 ? -11.248 -2.897 11.708 1.00 95.94 178 GLY A C 1
ATOM 1390 O O . GLY A 1 178 ? -12.346 -2.829 12.267 1.00 95.94 178 GLY A O 1
ATOM 1391 N N . PRO A 1 179 ? -10.920 -3.934 10.915 1.00 97.50 179 PRO A N 1
ATOM 1392 C CA . PRO A 1 179 ? -11.733 -5.136 10.786 1.00 97.50 179 PRO A CA 1
ATOM 1393 C C . PRO A 1 179 ? -11.761 -5.948 12.087 1.00 97.50 179 PRO A C 1
ATOM 1395 O O . PRO A 1 179 ? -10.927 -5.760 12.977 1.00 97.50 179 PRO A O 1
ATOM 1398 N N . ALA A 1 180 ? -12.658 -6.927 12.193 1.00 97.62 180 ALA A N 1
ATOM 1399 C CA . ALA A 1 180 ? -12.676 -7.835 13.340 1.00 97.62 180 ALA A CA 1
ATOM 1400 C C . ALA A 1 180 ? -11.373 -8.653 13.456 1.00 97.62 180 ALA A C 1
ATOM 1402 O O . ALA A 1 180 ? -10.885 -8.888 14.570 1.00 97.62 180 ALA A O 1
ATOM 1403 N N . VAL A 1 181 ? -10.800 -9.072 12.320 1.00 97.75 181 VAL A N 1
ATOM 1404 C CA . VAL A 1 181 ? -9.581 -9.888 12.255 1.00 97.75 181 VAL A CA 1
ATOM 1405 C C . VAL A 1 181 ? -8.635 -9.409 11.151 1.00 97.75 181 VAL A C 1
ATOM 1407 O O . VAL A 1 181 ? -9.034 -9.231 10.003 1.00 97.75 181 VAL A O 1
ATOM 1410 N N . PHE A 1 182 ? -7.354 -9.291 11.489 1.00 97.81 182 PHE A N 1
ATOM 1411 C CA . PHE A 1 182 ? -6.253 -9.313 10.532 1.00 97.81 182 PHE A CA 1
ATOM 1412 C C . PHE A 1 182 ? -5.596 -10.692 10.516 1.00 97.81 182 PHE A C 1
ATOM 1414 O O . PHE A 1 182 ? -5.296 -11.245 11.578 1.00 97.81 182 PHE A O 1
ATOM 1421 N N . MET A 1 183 ? -5.354 -11.222 9.323 1.00 96.56 183 MET A N 1
ATOM 1422 C CA . MET A 1 183 ? -4.528 -12.402 9.088 1.00 96.56 183 MET A CA 1
ATOM 1423 C C . MET A 1 183 ? -3.200 -11.966 8.480 1.00 96.56 183 MET A C 1
ATOM 1425 O O . MET A 1 183 ? -3.199 -11.279 7.461 1.00 96.56 183 MET A O 1
ATOM 1429 N N . THR A 1 184 ? -2.098 -12.346 9.114 1.00 93.56 184 THR A N 1
ATOM 1430 C CA . THR A 1 184 ? -0.741 -11.942 8.724 1.00 93.56 184 THR A CA 1
ATOM 1431 C C . THR A 1 184 ? 0.188 -13.142 8.690 1.00 93.56 184 THR A C 1
ATOM 1433 O O . THR A 1 184 ? -0.092 -14.166 9.318 1.00 93.56 184 THR A O 1
ATOM 1436 N N . ASP A 1 185 ? 1.349 -12.981 8.066 1.00 88.50 185 ASP A N 1
ATOM 1437 C CA . ASP A 1 185 ? 2.478 -13.884 8.286 1.00 88.50 185 ASP A CA 1
ATOM 1438 C C . ASP A 1 185 ? 2.980 -13.817 9.744 1.00 88.50 185 ASP A C 1
ATOM 1440 O O . ASP A 1 185 ? 2.590 -12.952 10.547 1.00 88.50 185 ASP A O 1
ATOM 1444 N N . ASP A 1 186 ? 3.899 -14.722 10.097 1.00 90.00 186 ASP A N 1
ATOM 1445 C CA . ASP A 1 186 ? 4.631 -14.689 11.368 1.00 90.00 186 ASP A CA 1
ATOM 1446 C C . ASP A 1 186 ? 5.688 -13.567 11.376 1.00 90.00 186 ASP A C 1
ATOM 1448 O O . ASP A 1 186 ? 6.900 -13.788 11.328 1.00 90.00 186 ASP A O 1
ATOM 1452 N N . SER A 1 187 ? 5.201 -12.324 11.392 1.00 89.62 187 SER A N 1
ATOM 1453 C CA . SER A 1 187 ? 5.994 -11.100 11.438 1.00 89.62 187 SER A CA 1
ATOM 1454 C C . SER A 1 187 ? 5.642 -10.272 12.672 1.00 89.62 187 SER A C 1
ATOM 1456 O O . SER A 1 187 ? 4.566 -9.679 12.788 1.00 89.62 187 SER A O 1
ATOM 1458 N N . GLN A 1 188 ? 6.584 -10.189 13.614 1.00 91.56 188 GLN A N 1
ATOM 1459 C CA . GLN A 1 188 ? 6.396 -9.413 14.843 1.00 91.56 188 GLN A CA 1
ATOM 1460 C C . GLN A 1 188 ? 6.239 -7.914 14.570 1.00 91.56 188 GLN A C 1
ATOM 1462 O O . GLN A 1 188 ? 5.470 -7.242 15.262 1.00 91.56 188 GLN A O 1
ATOM 1467 N N . SER A 1 189 ? 6.968 -7.374 13.585 1.00 92.38 189 SER A N 1
ATOM 1468 C CA . SER A 1 189 ? 6.885 -5.952 13.245 1.00 92.38 189 SER A CA 1
ATOM 1469 C C . SER A 1 189 ? 5.516 -5.604 12.669 1.00 92.38 189 SER A C 1
ATOM 1471 O O . SER A 1 189 ? 4.930 -4.594 13.061 1.00 92.38 189 SER A O 1
ATOM 1473 N N . GLU A 1 190 ? 4.972 -6.476 11.826 1.00 92.50 190 GLU A N 1
ATOM 1474 C CA . GLU A 1 190 ? 3.649 -6.332 11.229 1.00 92.50 190 GLU A CA 1
ATOM 1475 C C . GLU A 1 190 ? 2.533 -6.441 12.274 1.00 92.50 190 GLU A C 1
ATOM 1477 O O . GLU A 1 190 ? 1.721 -5.525 12.414 1.00 92.50 190 GLU A O 1
ATOM 1482 N N . GLN A 1 191 ? 2.541 -7.495 13.096 1.00 94.44 191 GLN A N 1
ATOM 1483 C CA . GLN A 1 191 ? 1.544 -7.680 14.159 1.00 94.44 191 GLN A CA 1
ATOM 1484 C C . GLN A 1 191 ? 1.546 -6.533 15.176 1.00 94.44 191 GLN A C 1
ATOM 1486 O O . GLN A 1 191 ? 0.492 -6.156 15.710 1.00 94.44 191 GLN A O 1
ATOM 1491 N N . LYS A 1 192 ? 2.726 -5.970 15.462 1.00 95.94 192 LYS A N 1
ATOM 1492 C CA . LYS A 1 192 ? 2.850 -4.797 16.326 1.00 95.94 192 LYS A CA 1
ATOM 1493 C C . LYS A 1 192 ? 2.332 -3.538 15.635 1.00 95.94 192 LYS A C 1
ATOM 1495 O O . LYS A 1 192 ? 1.543 -2.824 16.243 1.00 95.94 192 LYS A O 1
ATOM 1500 N N . ALA A 1 193 ? 2.689 -3.299 14.374 1.00 96.50 193 ALA A N 1
ATOM 1501 C CA . ALA A 1 193 ? 2.195 -2.151 13.614 1.00 96.50 193 ALA A CA 1
ATOM 1502 C C . ALA A 1 193 ? 0.662 -2.155 13.491 1.00 96.50 193 ALA A C 1
ATOM 1504 O O . ALA A 1 193 ? 0.033 -1.108 13.653 1.00 96.50 193 ALA A O 1
ATOM 1505 N N . ILE A 1 194 ? 0.051 -3.328 13.285 1.00 96.69 194 ILE A N 1
ATOM 1506 C CA . ILE A 1 194 ? -1.409 -3.498 13.306 1.00 96.69 194 ILE A CA 1
ATOM 1507 C C . ILE A 1 194 ? -1.957 -3.172 14.692 1.00 96.69 194 ILE A C 1
ATOM 1509 O O . ILE A 1 194 ? -2.873 -2.366 14.801 1.00 96.69 194 ILE A O 1
ATOM 1513 N N . GLY A 1 195 ? -1.376 -3.740 15.753 1.00 96.31 195 GLY A N 1
ATOM 1514 C CA . GLY A 1 195 ? -1.816 -3.478 17.128 1.00 96.31 195 GLY A CA 1
ATOM 1515 C C . GLY A 1 195 ? -1.736 -2.005 17.531 1.00 96.31 195 GLY A C 1
ATOM 1516 O O . GLY A 1 195 ? -2.594 -1.524 18.263 1.00 96.31 195 GLY A O 1
ATOM 1517 N N . ASP A 1 196 ? -0.739 -1.289 17.016 1.00 96.69 196 ASP A N 1
ATOM 1518 C CA . ASP A 1 196 ? -0.536 0.136 17.267 1.00 96.69 196 ASP A CA 1
ATOM 1519 C C . ASP A 1 196 ? -1.447 1.038 16.411 1.00 96.69 196 ASP A C 1
ATOM 1521 O O . ASP A 1 196 ? -1.564 2.230 16.708 1.00 96.69 196 ASP A O 1
ATOM 1525 N N . THR A 1 197 ? -2.046 0.511 15.335 1.00 96.88 197 THR A N 1
ATOM 1526 C CA . THR A 1 197 ? -2.909 1.264 14.400 1.00 96.88 197 THR A CA 1
ATOM 1527 C C . THR A 1 197 ? -4.396 0.971 14.610 1.00 96.88 197 THR A C 1
ATOM 1529 O O . THR A 1 197 ? -5.218 1.884 14.522 1.00 96.88 197 THR A O 1
ATOM 1532 N N . TRP A 1 198 ? -4.723 -0.288 14.902 1.00 97.06 198 TRP A N 1
ATOM 1533 C CA . TRP A 1 198 ? -6.067 -0.842 15.070 1.00 97.06 198 TRP A CA 1
ATOM 1534 C C . TRP A 1 198 ? -6.084 -1.807 16.270 1.00 97.06 198 TRP A C 1
ATOM 1536 O O . TRP A 1 198 ? -6.101 -3.030 16.105 1.00 97.06 198 TRP A O 1
ATOM 1546 N N . PRO A 1 199 ? -6.036 -1.282 17.509 1.00 95.12 199 PRO A N 1
ATOM 1547 C CA . PRO A 1 199 ? -5.914 -2.100 18.718 1.00 95.12 199 PRO A CA 1
ATOM 1548 C C . PRO A 1 199 ? -7.136 -2.994 18.983 1.00 95.12 199 PRO A C 1
ATOM 1550 O O . PRO A 1 199 ? -7.012 -3.995 19.691 1.00 95.12 199 PRO A O 1
ATOM 1553 N N . GLY A 1 200 ? -8.306 -2.645 18.433 1.00 93.06 200 GLY A N 1
ATOM 1554 C CA . GLY A 1 200 ? -9.541 -3.425 18.556 1.00 93.06 200 GLY A CA 1
ATOM 1555 C C . GLY A 1 200 ? -9.580 -4.683 17.682 1.00 93.06 200 GLY A C 1
ATOM 1556 O O . GLY A 1 200 ? -10.349 -5.602 17.972 1.00 93.06 200 GLY A O 1
ATOM 1557 N N . SER A 1 201 ? -8.739 -4.759 16.649 1.00 96.69 201 SER A N 1
ATOM 1558 C CA . SER A 1 201 ? -8.690 -5.893 15.729 1.00 96.69 201 SER A CA 1
ATOM 1559 C C . SER A 1 201 ? -7.899 -7.065 16.312 1.00 96.69 201 SER A C 1
ATOM 1561 O O . SER A 1 201 ? -6.786 -6.917 16.834 1.00 96.69 201 SER A O 1
ATOM 1563 N N . LYS A 1 202 ? -8.437 -8.281 16.179 1.00 96.56 202 LYS A N 1
ATOM 1564 C CA . LYS A 1 202 ? -7.677 -9.501 16.486 1.00 96.56 202 LYS A CA 1
ATOM 1565 C C . LYS A 1 202 ? -6.624 -9.727 15.404 1.00 96.56 202 LYS A C 1
ATOM 1567 O O . LYS A 1 202 ? -6.867 -9.446 14.239 1.00 96.56 202 LYS A O 1
ATOM 1572 N N . ARG A 1 203 ? -5.466 -10.260 15.785 1.00 95.62 203 ARG A N 1
ATOM 1573 C CA . ARG A 1 203 ? -4.385 -10.631 14.862 1.00 95.62 203 ARG A CA 1
ATOM 1574 C C . ARG A 1 203 ? -4.224 -12.140 14.906 1.00 95.62 203 ARG A C 1
ATOM 1576 O O . ARG A 1 203 ? -4.094 -12.698 15.995 1.00 95.62 203 ARG A O 1
ATOM 1583 N N . MET A 1 204 ? -4.289 -12.773 13.748 1.00 94.75 204 MET A N 1
ATOM 1584 C CA . MET A 1 204 ? -4.187 -14.215 13.563 1.00 94.75 204 MET A CA 1
ATOM 1585 C C . MET A 1 204 ? -3.095 -14.501 12.535 1.00 94.75 204 MET A C 1
ATOM 1587 O O . MET A 1 204 ? -2.830 -13.674 11.667 1.00 94.75 204 MET A O 1
ATOM 1591 N N . LEU A 1 205 ? -2.484 -15.676 12.633 1.00 91.94 205 LEU A N 1
ATOM 1592 C CA . LEU A 1 205 ? -1.511 -16.134 11.648 1.00 91.94 205 LEU A CA 1
ATOM 1593 C C . LEU A 1 205 ? -2.219 -16.825 10.476 1.00 91.94 205 LEU A C 1
ATOM 1595 O O . LEU A 1 205 ? -3.233 -17.501 10.685 1.00 91.94 205 LEU A O 1
ATOM 1599 N N . CYS A 1 206 ? -1.683 -16.617 9.277 1.00 81.44 206 CYS A N 1
ATOM 1600 C CA . CYS A 1 206 ? -2.022 -17.301 8.031 1.00 81.44 206 CYS A CA 1
ATOM 1601 C C . CYS A 1 206 ? -1.208 -18.595 7.879 1.00 81.44 206 CYS A C 1
ATOM 1603 O O . CYS A 1 206 ? 0.006 -18.570 8.179 1.00 81.44 206 CYS A O 1
#